Protein AF-A0AA96FMS9-F1 (afdb_monomer)

Solvent-accessible surface area (backbone atoms only — not comparable to full-atom values): 15108 Å² total; per-residue (Å²): 124,56,35,40,30,30,28,42,72,78,39,40,16,49,74,44,74,46,99,86,71,46,53,46,44,44,70,39,87,64,40,66,63,46,53,61,75,42,64,91,50,51,41,29,34,48,33,60,50,65,83,64,92,62,21,56,59,42,44,52,52,20,46,48,71,61,41,68,89,65,67,77,51,68,75,41,55,45,75,42,72,64,88,47,38,68,55,42,44,52,54,38,63,57,67,80,54,62,35,72,44,27,30,42,27,30,56,50,67,68,44,43,47,26,31,41,75,43,41,25,34,54,23,61,39,68,76,37,46,64,38,32,73,68,73,45,70,45,25,32,27,44,33,48,53,48,91,96,50,50,66,71,57,49,50,51,47,32,73,77,34,42,38,45,83,73,44,76,80,47,96,47,34,33,37,27,40,26,26,70,70,12,41,57,45,33,43,76,71,66,37,52,65,52,77,48,67,63,61,88,57,91,81,75,86,76,81,86,75,99,79,60,97,70,56,59,65,56,52,53,48,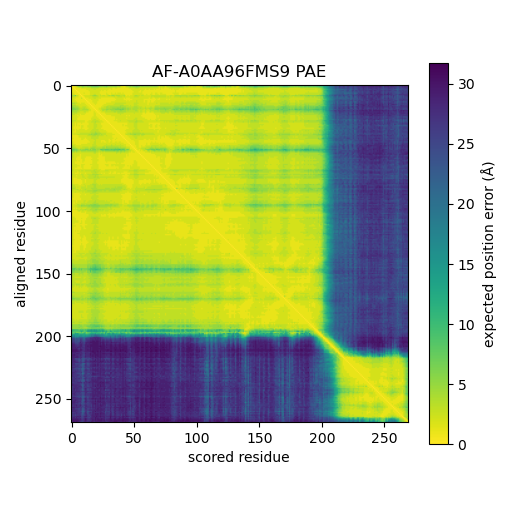52,53,51,52,50,53,52,49,58,30,46,75,69,44,30,32,43,50,72,90,56,85,83,53,99,60,44,43,31,38,35,41,76,47,96,89,68,48,76,47,82,45,74,60,82,76,86,124

Nearest PDB structures (foldseek):
  7qnm-assembly6_K  TM=7.688E-01  e=8.394E-03  Zobellia galactanivorans
  3s6j-assembly1_A  TM=6.210E-01  e=1.566E-03  Pseudomonas syringae pv. tomato
  3s6j-assembly3_C  TM=6.137E-01  e=2.244E-03  Pseudomonas syringae pv. tomato
  3s6j-assembly2_F  TM=6.275E-01  e=3.414E-03  Pseudomonas syringae pv. tomato
  3um9-assembly1_B  TM=7.468E-01  e=7.906E-03  Polaromonas sp. JS666

Foldseek 3Di:
DAEEEEEQDVAQFPWDQDPVRAIATHGDPCSLVLLVVCVVHHYAYDYALDDDPCSVVRVVVNCCVNPPPRHPPVLQYFYDDLQALVSLLSNCVSVPDDLCSYEYEDQDLNSCVSSVVSVHFYHNHSLCRVCSNVVFFKFKWKKFADPPGWPVLVVVLQSVASKAWDDDPDRGITIIIHTPRSQVSCVVSVIHIHTHDTPSPPPPPDDDDDDPPPVVVVVVQVVQVVVVVVCVVVLQEDEPPDDRDPNHQWYWYQDPVRGIDIDGDDDDD

Secondary structure (DSSP, 8-state):
--EEEE--BTTTEEEEE-TTS-EEEEEPTTHHHHHHHTTTSEEEEEE---SSTTHHHHHHHHHHHHSTTT---GGGEEES--SSTHHHHHHHHHHTS-GGGEEEE-S-HHHHHHHHHTT-EEESSGGGHHHHHTT--EEEEEEEPPTT--HHHHHHHHHTTTEEEEEEEETTEEEEEEEHHHHHHHHHTT-EEEEEEETT-TTSSS---TT-TTTHHHHHHHHHHHHHHHHHHTT-EEETTSPPPTT--EEEEE-TTS-EEEEE-----

Sequence (269 aa):
MPVIFFDIGATLADAHVGPDGSLALRPRPRVMAVLDTLREVRKGIVSDPGPGDGAAARAAAALRAAFPGRFTDESLVHWGAKDSRGIFDRAVGSTGAAAGDCVFVGEDARERAFAREAGMRTAADPVFAVAAMEDRPVFRTRIELPDGLGLPELTTAVNESEAVVVETVSERLVLALVTTRGAEALERAGFTADLRGLLDTANSEEGSDNGERGRSDDAERRATEKFVSDLLARGEAVYEGEELTPGTTHVVKREDDGRLTVRRLRFFR

Radius of gyration: 22.74 Å; Cα contacts (8 Å, |Δi|>4): 461; chains: 1; bounding box: 56×57×52 Å

Structure (mmCIF, N/CA/C/O backbone):
data_AF-A0AA96FMS9-F1
#
_entry.id   AF-A0AA96FMS9-F1
#
loop_
_atom_site.group_PDB
_atom_site.id
_atom_site.type_symbol
_atom_site.label_atom_id
_atom_site.label_alt_id
_atom_site.label_comp_id
_atom_site.label_asym_id
_atom_site.label_entity_id
_atom_site.label_seq_id
_atom_site.pdbx_PDB_ins_code
_atom_site.Cartn_x
_atom_site.Cartn_y
_atom_site.Cartn_z
_atom_site.occupancy
_atom_site.B_iso_or_equiv
_atom_site.auth_seq_id
_atom_site.auth_comp_id
_atom_site.auth_asym_id
_atom_site.auth_atom_id
_atom_site.pdbx_PDB_model_num
ATOM 1 N N . MET A 1 1 ? 5.289 -21.281 -6.395 1.00 85.00 1 MET A N 1
ATOM 2 C CA . MET A 1 1 ? 5.621 -20.545 -5.152 1.00 85.00 1 MET A CA 1
ATOM 3 C C . MET A 1 1 ? 5.140 -19.122 -5.342 1.00 85.00 1 MET A C 1
ATOM 5 O O . MET A 1 1 ? 5.394 -18.605 -6.427 1.00 85.00 1 MET A O 1
ATOM 9 N N . PRO A 1 2 ? 4.441 -18.524 -4.367 1.00 94.69 2 PRO A N 1
ATOM 10 C CA . PRO A 1 2 ? 3.880 -17.193 -4.540 1.00 94.69 2 PRO A CA 1
ATOM 11 C C . PRO A 1 2 ? 4.969 -16.134 -4.743 1.00 94.69 2 PRO A C 1
ATOM 13 O O . PRO A 1 2 ? 6.079 -16.260 -4.214 1.00 94.69 2 PRO A O 1
ATOM 16 N N . VAL A 1 3 ? 4.640 -15.102 -5.520 1.00 98.31 3 VAL A N 1
ATOM 17 C CA . VAL A 1 3 ? 5.510 -13.946 -5.778 1.00 98.31 3 VAL A CA 1
ATOM 18 C C . VAL A 1 3 ? 4.754 -12.672 -5.434 1.00 98.31 3 VAL A C 1
ATOM 20 O O . VAL A 1 3 ? 3.619 -12.487 -5.867 1.00 98.31 3 VAL A O 1
ATOM 23 N N . ILE A 1 4 ? 5.383 -11.788 -4.663 1.00 98.69 4 ILE A N 1
ATOM 24 C CA . ILE A 1 4 ? 4.783 -10.515 -4.260 1.00 98.69 4 ILE A CA 1
ATOM 25 C C . ILE A 1 4 ? 5.513 -9.384 -4.975 1.00 98.69 4 ILE A C 1
ATOM 27 O O . ILE A 1 4 ? 6.711 -9.186 -4.777 1.00 98.69 4 ILE A O 1
ATOM 31 N N . PHE A 1 5 ? 4.790 -8.638 -5.797 1.00 98.81 5 PHE A N 1
ATOM 32 C CA . PHE A 1 5 ? 5.261 -7.405 -6.405 1.00 98.81 5 PHE A CA 1
ATOM 33 C C . PHE A 1 5 ? 4.780 -6.219 -5.584 1.00 98.81 5 PHE A C 1
ATOM 35 O O . PHE A 1 5 ? 3.608 -6.148 -5.221 1.00 98.81 5 PHE A O 1
ATOM 42 N N . PHE A 1 6 ? 5.681 -5.283 -5.322 1.00 98.81 6 PHE A N 1
ATOM 43 C CA . PHE A 1 6 ? 5.356 -4.047 -4.630 1.00 98.81 6 PHE A CA 1
ATOM 44 C C . PHE A 1 6 ? 5.489 -2.863 -5.576 1.00 98.81 6 PHE A C 1
ATOM 46 O O . PHE A 1 6 ? 6.455 -2.757 -6.336 1.00 98.81 6 PHE A O 1
ATOM 53 N N . ASP A 1 7 ? 4.542 -1.949 -5.481 1.00 98.62 7 ASP A N 1
ATOM 54 C CA . ASP A 1 7 ? 4.786 -0.567 -5.841 1.00 98.62 7 ASP A CA 1
ATOM 55 C C . ASP A 1 7 ? 5.769 0.096 -4.851 1.00 98.62 7 ASP A C 1
ATOM 57 O O . ASP A 1 7 ? 5.959 -0.374 -3.727 1.00 98.62 7 ASP A O 1
ATOM 61 N N . ILE A 1 8 ? 6.424 1.185 -5.263 1.00 98.31 8 ILE A N 1
ATOM 62 C CA . ILE A 1 8 ? 7.338 1.945 -4.406 1.00 98.31 8 ILE A CA 1
ATOM 63 C C . ILE A 1 8 ? 6.645 3.155 -3.783 1.00 98.31 8 ILE A C 1
ATOM 65 O O . ILE A 1 8 ? 6.625 3.265 -2.555 1.00 98.31 8 ILE A O 1
ATOM 69 N N . GLY A 1 9 ? 6.161 4.082 -4.610 1.00 94.19 9 GLY A N 1
ATOM 70 C CA . GLY A 1 9 ? 5.751 5.419 -4.180 1.00 94.19 9 GLY A CA 1
ATOM 71 C C . GLY A 1 9 ? 4.477 5.378 -3.348 1.00 94.19 9 GLY A C 1
ATOM 72 O O . GLY A 1 9 ? 3.504 4.777 -3.759 1.00 94.19 9 GLY A O 1
ATOM 73 N N . ALA A 1 10 ? 4.487 5.967 -2.150 1.00 93.75 10 ALA A N 1
ATOM 74 C CA . ALA A 1 10 ? 3.367 5.900 -1.199 1.00 93.75 10 ALA A CA 1
ATOM 75 C C . ALA A 1 10 ? 2.962 4.469 -0.761 1.00 93.75 10 ALA A C 1
ATOM 77 O O . ALA A 1 10 ? 2.128 4.320 0.128 1.00 93.75 10 ALA A O 1
ATOM 78 N N . THR A 1 11 ? 3.633 3.426 -1.255 1.00 97.81 11 THR A N 1
ATOM 79 C CA . THR A 1 11 ? 3.452 2.031 -0.838 1.00 97.81 11 THR A CA 1
ATOM 80 C C . THR A 1 11 ? 4.595 1.585 0.076 1.00 97.81 11 THR A C 1
ATOM 82 O O . THR A 1 11 ? 4.415 1.444 1.285 1.00 97.81 11 THR A O 1
ATOM 85 N N . LEU A 1 12 ? 5.803 1.401 -0.468 1.00 98.44 12 LEU A N 1
ATOM 86 C CA . LEU A 1 12 ? 6.986 1.018 0.311 1.00 98.44 12 LEU A CA 1
ATOM 87 C C . LEU A 1 12 ? 7.714 2.225 0.904 1.00 98.44 12 LEU A C 1
ATOM 89 O O . LEU A 1 12 ? 8.283 2.135 1.995 1.00 98.44 12 LEU A O 1
ATOM 93 N N . ALA A 1 13 ? 7.760 3.337 0.173 1.00 98.31 13 ALA A N 1
ATOM 94 C CA . ALA A 1 13 ? 8.563 4.494 0.532 1.00 98.31 13 ALA A CA 1
ATOM 95 C C . ALA A 1 13 ? 7.963 5.811 0.039 1.00 98.31 13 ALA A C 1
ATOM 97 O O . ALA A 1 13 ? 7.305 5.879 -0.998 1.00 98.31 13 ALA A O 1
ATOM 98 N N . ASP A 1 14 ? 8.295 6.879 0.756 1.00 97.62 14 ASP A N 1
ATOM 99 C CA . ASP A 1 14 ? 8.103 8.243 0.284 1.00 97.62 14 ASP A CA 1
ATOM 100 C C . ASP A 1 14 ? 9.309 8.644 -0.579 1.00 97.62 14 ASP A C 1
ATOM 102 O O . ASP A 1 14 ? 10.465 8.636 -0.126 1.00 97.62 14 ASP A O 1
ATOM 106 N N . ALA A 1 15 ? 9.045 8.977 -1.842 1.00 96.00 15 ALA A N 1
ATOM 107 C CA . ALA A 1 15 ? 10.056 9.390 -2.807 1.00 96.00 15 ALA A CA 1
ATOM 108 C C . ALA A 1 15 ? 10.417 10.871 -2.633 1.00 96.00 15 ALA A C 1
ATOM 110 O O . ALA A 1 15 ? 9.546 11.734 -2.585 1.00 96.00 15 ALA A O 1
ATOM 111 N N . HIS A 1 16 ? 11.714 11.166 -2.569 1.00 96.06 16 HIS A N 1
ATOM 112 C CA . HIS A 1 16 ? 12.247 12.517 -2.432 1.00 96.06 16 HIS A CA 1
ATOM 113 C C . HIS A 1 16 ? 13.233 12.786 -3.567 1.00 96.06 16 HIS A C 1
ATOM 115 O O . HIS A 1 16 ? 14.257 12.108 -3.674 1.00 96.06 16 HIS A O 1
ATOM 121 N N . VAL A 1 17 ? 12.925 13.774 -4.408 1.00 94.06 17 VAL A N 1
ATOM 122 C CA . VAL A 1 17 ? 13.796 14.193 -5.512 1.00 94.06 17 VAL A CA 1
ATOM 123 C C . VAL A 1 17 ? 14.633 15.387 -5.061 1.00 94.06 17 VAL A C 1
ATOM 125 O O . VAL A 1 17 ? 14.091 16.417 -4.659 1.00 94.06 17 VAL A O 1
ATOM 128 N N . GLY A 1 18 ? 15.954 15.230 -5.092 1.00 92.69 18 GLY A N 1
ATOM 129 C CA . GLY A 1 18 ? 16.908 16.277 -4.749 1.00 92.69 18 GLY A CA 1
ATOM 130 C C . GLY A 1 18 ? 17.034 17.349 -5.843 1.00 92.69 18 GLY A C 1
ATOM 131 O O . GLY A 1 18 ? 16.643 17.118 -6.989 1.00 92.69 18 GLY A O 1
ATOM 132 N N . PRO A 1 19 ? 17.624 18.519 -5.529 1.00 92.06 19 PRO A N 1
ATOM 133 C CA . PRO A 1 19 ? 17.836 19.598 -6.503 1.00 92.06 19 PRO A CA 1
ATOM 134 C C . PRO A 1 19 ? 18.716 19.206 -7.701 1.00 92.06 19 PRO A C 1
ATOM 136 O O . PRO A 1 19 ? 18.623 19.808 -8.764 1.00 92.06 19 PRO A O 1
ATOM 139 N N . ASP A 1 20 ? 19.573 18.202 -7.526 1.00 90.31 20 ASP A N 1
ATOM 140 C CA . ASP A 1 20 ? 20.454 17.622 -8.543 1.00 90.31 20 ASP A CA 1
ATOM 141 C C . ASP A 1 20 ? 19.780 16.502 -9.362 1.00 90.31 20 ASP A C 1
ATOM 143 O O . ASP A 1 20 ? 20.425 15.851 -10.184 1.00 90.31 20 AS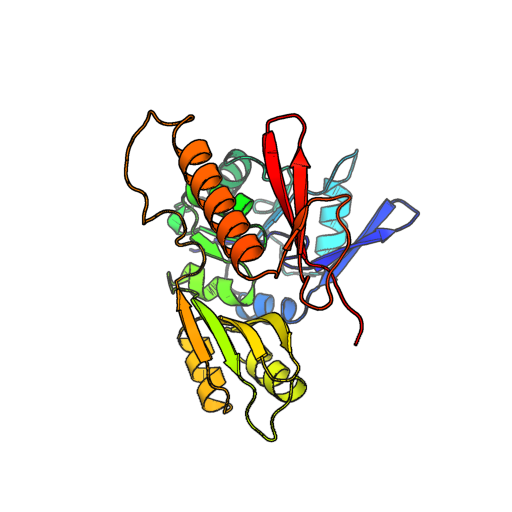P A O 1
ATOM 147 N N . GLY A 1 21 ? 18.488 16.249 -9.129 1.00 88.62 21 GLY A N 1
ATOM 148 C CA . GLY A 1 21 ? 17.744 15.152 -9.742 1.00 88.62 21 GLY A CA 1
ATOM 149 C C . GLY A 1 21 ? 18.028 13.781 -9.122 1.00 88.62 21 GLY A C 1
ATOM 150 O O . GLY A 1 21 ? 17.553 12.772 -9.653 1.00 88.62 21 GLY A O 1
ATOM 151 N N . SER A 1 22 ? 18.781 13.713 -8.015 1.00 92.50 22 SER A N 1
ATOM 152 C CA . SER A 1 22 ? 18.931 12.481 -7.237 1.00 92.50 22 SER A CA 1
ATOM 153 C C . SER A 1 22 ? 17.586 12.036 -6.659 1.00 92.50 22 SER A C 1
ATOM 155 O O . SER A 1 22 ? 16.705 12.849 -6.390 1.00 92.50 22 SER A O 1
ATOM 157 N N . LEU A 1 23 ? 17.414 10.727 -6.482 1.00 96.62 23 LEU A N 1
ATOM 158 C CA . LEU A 1 23 ? 16.213 10.146 -5.890 1.00 96.62 23 LEU A CA 1
ATOM 159 C C . LEU A 1 23 ? 16.598 9.421 -4.603 1.00 96.62 23 LEU A C 1
ATOM 161 O O . LEU A 1 23 ? 17.435 8.519 -4.620 1.00 96.62 23 LEU A O 1
ATOM 165 N N . ALA A 1 24 ? 15.960 9.800 -3.502 1.00 97.69 24 ALA A N 1
ATOM 166 C CA . ALA A 1 24 ? 16.030 9.098 -2.232 1.00 97.69 24 ALA A CA 1
ATOM 167 C C . ALA A 1 24 ? 14.660 8.499 -1.903 1.00 97.69 24 ALA A C 1
ATOM 169 O O . ALA A 1 24 ? 13.624 9.136 -2.089 1.00 97.69 24 ALA A O 1
ATOM 170 N N . LEU A 1 25 ? 14.659 7.271 -1.393 1.00 98.44 25 LEU A N 1
ATOM 171 C CA . LEU A 1 25 ? 13.458 6.605 -0.905 1.00 98.44 25 LEU A CA 1
ATOM 172 C C . LEU A 1 25 ? 13.543 6.518 0.614 1.00 98.44 25 LEU A C 1
ATOM 174 O O . LEU A 1 25 ? 14.506 5.972 1.152 1.00 98.44 25 LEU A O 1
ATOM 178 N N . ARG A 1 26 ? 12.534 7.046 1.306 1.00 98.31 26 ARG A N 1
ATOM 179 C CA . ARG A 1 26 ? 12.391 6.891 2.753 1.00 98.31 26 ARG A CA 1
ATOM 180 C C . ARG A 1 26 ? 11.359 5.797 3.021 1.00 98.31 26 ARG A C 1
ATOM 182 O O . ARG A 1 26 ? 10.185 6.048 2.760 1.00 98.31 26 ARG A O 1
ATOM 189 N N . PRO A 1 27 ? 11.751 4.612 3.525 1.00 98.38 27 PRO A N 1
ATOM 190 C CA . PRO A 1 27 ? 10.792 3.560 3.837 1.00 98.38 27 PRO A CA 1
ATOM 191 C C . PRO A 1 27 ? 9.680 4.071 4.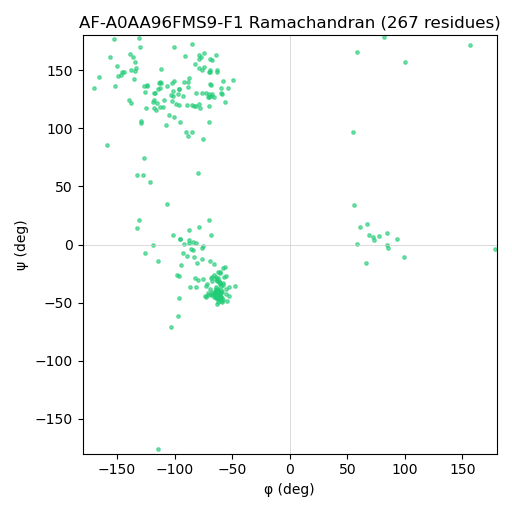757 1.00 98.38 27 PRO A C 1
ATOM 193 O O . PRO A 1 27 ? 9.956 4.762 5.745 1.00 98.38 27 PRO A O 1
ATOM 196 N N . ARG A 1 28 ? 8.431 3.728 4.430 1.00 96.56 28 ARG A N 1
ATOM 197 C CA . ARG A 1 28 ? 7.272 4.061 5.265 1.00 96.56 28 ARG A CA 1
ATOM 198 C C . ARG A 1 28 ? 7.313 3.246 6.568 1.00 96.56 28 ARG A C 1
ATOM 200 O O . ARG A 1 28 ? 8.009 2.223 6.638 1.00 96.56 28 ARG A O 1
ATOM 207 N N . PRO A 1 29 ? 6.599 3.675 7.627 1.00 94.38 29 PRO A N 1
ATOM 208 C CA . PRO A 1 29 ? 6.534 2.926 8.876 1.00 94.38 29 PRO A CA 1
ATOM 209 C C . PRO A 1 29 ? 6.197 1.449 8.646 1.00 94.38 29 PRO A C 1
ATOM 211 O O . PRO A 1 29 ? 5.382 1.117 7.792 1.00 94.38 29 PRO A O 1
ATOM 214 N N . ARG A 1 30 ? 6.828 0.561 9.425 1.00 95.88 30 ARG A N 1
ATOM 215 C CA . ARG A 1 30 ? 6.623 -0.905 9.428 1.00 95.88 30 ARG A CA 1
ATOM 216 C C . ARG A 1 30 ? 7.040 -1.665 8.167 1.00 95.88 30 ARG A C 1
ATOM 218 O O . ARG A 1 30 ? 7.228 -2.874 8.266 1.00 95.88 30 ARG A O 1
ATOM 225 N N . VAL A 1 31 ? 7.262 -1.004 7.030 1.00 97.38 31 VAL A N 1
ATOM 226 C CA . VAL A 1 31 ? 7.620 -1.670 5.763 1.00 97.38 31 VAL A CA 1
ATOM 227 C C . VAL A 1 31 ? 8.819 -2.600 5.926 1.00 97.38 31 VAL A C 1
ATOM 229 O O . VAL A 1 31 ? 8.775 -3.739 5.478 1.00 97.38 31 VAL A O 1
ATOM 232 N N . MET A 1 32 ? 9.870 -2.165 6.624 1.00 98.00 32 MET A N 1
ATOM 233 C CA . MET A 1 32 ? 11.056 -3.004 6.834 1.00 98.00 32 MET A CA 1
ATOM 234 C C . MET A 1 32 ? 10.736 -4.272 7.631 1.00 98.00 32 MET A C 1
ATOM 236 O O . MET A 1 32 ? 11.129 -5.357 7.215 1.00 98.00 32 MET A O 1
ATOM 240 N N . ALA A 1 33 ? 9.958 -4.149 8.711 1.00 96.62 33 ALA A N 1
ATOM 241 C CA . ALA A 1 33 ? 9.533 -5.294 9.511 1.00 96.62 33 ALA A CA 1
ATOM 242 C C . ALA A 1 33 ? 8.675 -6.266 8.686 1.00 96.62 33 ALA A C 1
ATOM 244 O O . ALA A 1 33 ? 8.892 -7.472 8.745 1.00 96.62 33 ALA A O 1
ATOM 245 N N . VAL A 1 34 ? 7.756 -5.750 7.861 1.00 97.44 34 VAL A N 1
ATOM 246 C CA . VAL A 1 34 ? 6.952 -6.561 6.932 1.00 97.44 34 VAL A CA 1
ATOM 247 C C . VAL A 1 34 ? 7.837 -7.284 5.913 1.00 97.44 34 VAL A C 1
ATOM 249 O O . VAL A 1 34 ? 7.681 -8.480 5.689 1.00 97.44 34 VAL A O 1
ATOM 252 N N . LEU A 1 35 ? 8.803 -6.601 5.298 1.00 98.12 35 LEU A N 1
ATOM 253 C CA . LEU A 1 35 ? 9.706 -7.243 4.339 1.00 98.12 35 LEU A CA 1
ATOM 254 C C . LEU A 1 35 ? 10.568 -8.334 5.001 1.00 98.12 35 LEU A C 1
ATOM 256 O O . LEU A 1 35 ? 10.874 -9.338 4.354 1.00 98.12 35 LEU A O 1
ATOM 260 N N . ASP A 1 36 ? 10.908 -8.170 6.282 1.00 96.81 36 ASP A N 1
ATOM 261 C CA . ASP A 1 36 ? 11.662 -9.154 7.063 1.00 96.81 36 ASP A CA 1
ATOM 262 C C . ASP A 1 36 ? 10.823 -10.399 7.410 1.00 96.81 36 ASP A C 1
ATOM 264 O O . ASP A 1 36 ? 11.353 -11.517 7.406 1.00 96.81 36 ASP A O 1
ATOM 268 N N . THR A 1 37 ? 9.510 -10.253 7.647 1.00 96.25 37 THR A N 1
ATOM 269 C CA . THR A 1 37 ? 8.609 -11.416 7.798 1.00 96.25 37 THR A CA 1
ATOM 270 C C . THR A 1 37 ? 8.426 -12.166 6.479 1.00 96.25 37 THR A C 1
ATOM 272 O O . THR A 1 37 ? 8.278 -13.386 6.475 1.00 96.25 37 THR A O 1
ATOM 275 N N . LEU A 1 38 ? 8.531 -11.460 5.351 1.00 96.69 38 LEU A N 1
ATOM 276 C CA . LEU A 1 38 ? 8.430 -12.011 4.002 1.00 96.69 38 LEU A CA 1
ATOM 277 C C . LEU A 1 38 ? 9.761 -12.532 3.443 1.00 96.69 38 LEU A C 1
ATOM 279 O O . LEU A 1 38 ? 9.850 -12.767 2.237 1.00 96.69 38 LEU A O 1
ATOM 283 N N . ARG A 1 39 ? 10.820 -12.692 4.248 1.00 95.75 39 ARG A N 1
ATOM 284 C CA . ARG A 1 39 ? 12.177 -13.008 3.751 1.00 95.75 39 ARG A CA 1
ATOM 285 C C . ARG A 1 39 ? 12.254 -14.236 2.828 1.00 95.75 39 ARG A C 1
ATOM 287 O O . ARG A 1 39 ? 12.970 -14.165 1.836 1.00 95.75 39 ARG A O 1
ATOM 294 N N . GLU A 1 40 ? 11.458 -15.275 3.086 1.00 95.44 40 GLU A N 1
ATOM 295 C CA . GLU A 1 40 ? 11.437 -16.527 2.304 1.00 95.44 40 GLU A CA 1
ATOM 296 C C . GLU A 1 40 ? 10.559 -16.448 1.038 1.00 95.44 40 GLU A C 1
ATOM 298 O O . GLU A 1 40 ? 10.586 -17.341 0.194 1.00 95.44 40 GLU A O 1
ATOM 303 N N . VAL A 1 41 ? 9.760 -15.387 0.886 1.00 96.81 41 VAL A N 1
ATOM 304 C CA . VAL A 1 41 ? 8.890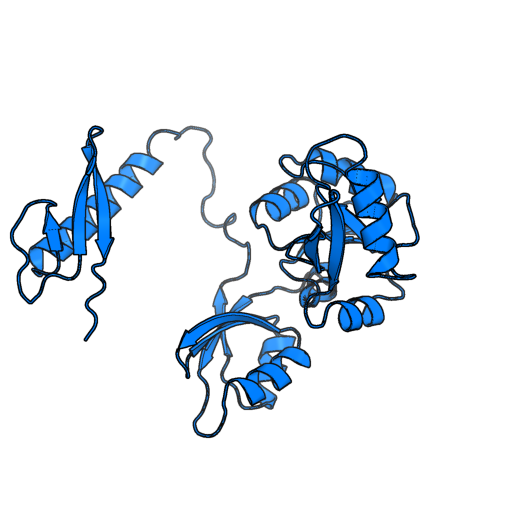 -15.184 -0.280 1.00 96.81 41 VAL A CA 1
ATOM 305 C C . VAL A 1 41 ? 9.666 -14.451 -1.375 1.00 96.81 41 VAL A C 1
ATOM 307 O O . VAL A 1 41 ? 10.419 -13.513 -1.092 1.00 96.81 41 VAL A O 1
ATOM 310 N N . ARG A 1 42 ? 9.478 -14.837 -2.643 1.00 97.81 42 ARG A N 1
ATOM 311 C CA . ARG A 1 42 ? 10.042 -14.091 -3.781 1.00 97.81 42 ARG A CA 1
ATOM 312 C C . ARG A 1 42 ? 9.353 -12.734 -3.898 1.00 97.81 42 ARG A C 1
ATOM 314 O O . ARG A 1 42 ? 8.126 -12.656 -3.907 1.00 97.81 42 ARG A O 1
ATOM 321 N N . LYS A 1 43 ? 10.156 -11.676 -3.985 1.00 98.19 43 LYS A N 1
ATOM 322 C CA . LYS A 1 43 ? 9.697 -10.286 -3.980 1.00 98.19 43 LYS A CA 1
ATOM 323 C C . LYS A 1 43 ? 10.191 -9.573 -5.232 1.00 98.19 43 LYS A C 1
ATOM 325 O O . LYS A 1 43 ? 11.354 -9.722 -5.600 1.00 98.19 43 LYS A O 1
ATOM 330 N N . GLY A 1 44 ? 9.309 -8.802 -5.849 1.00 98.50 44 GLY A N 1
ATOM 331 C CA . GLY A 1 44 ? 9.574 -7.984 -7.024 1.00 98.50 44 GLY A CA 1
ATOM 332 C C . GLY A 1 44 ? 9.072 -6.558 -6.852 1.00 98.50 44 GLY A C 1
ATOM 333 O O . GLY A 1 44 ? 8.454 -6.221 -5.841 1.00 98.50 44 GLY A O 1
ATOM 334 N N . ILE A 1 45 ? 9.315 -5.738 -7.867 1.00 98.81 45 ILE A N 1
ATOM 335 C CA . ILE A 1 45 ? 8.830 -4.362 -7.960 1.00 98.81 45 ILE A CA 1
ATOM 336 C C . ILE A 1 45 ? 8.046 -4.199 -9.257 1.00 98.81 45 ILE A C 1
ATOM 338 O O . ILE A 1 45 ? 8.491 -4.654 -10.308 1.00 98.81 45 ILE A O 1
ATOM 342 N N . VAL A 1 46 ? 6.911 -3.512 -9.185 1.00 98.75 46 VAL A N 1
ATOM 343 C CA . VAL A 1 46 ? 6.212 -2.951 -10.346 1.00 98.75 46 VAL A CA 1
ATOM 344 C C . VAL A 1 46 ? 5.948 -1.491 -10.015 1.00 98.75 46 VAL A C 1
ATOM 346 O O . VAL A 1 46 ? 5.105 -1.196 -9.176 1.00 98.75 46 VAL A O 1
ATOM 349 N N . SER A 1 47 ? 6.706 -0.578 -10.616 1.00 98.50 47 SER A N 1
ATOM 350 C CA . SER A 1 47 ? 6.656 0.844 -10.260 1.00 98.50 47 SER A CA 1
ATOM 351 C C . SER A 1 47 ? 6.907 1.719 -11.478 1.00 98.50 47 SER A C 1
ATOM 353 O O . SER A 1 47 ? 7.729 1.396 -12.338 1.00 98.50 47 SER A O 1
ATOM 355 N N . ASP A 1 48 ? 6.253 2.875 -11.508 1.00 97.50 48 ASP A N 1
ATOM 356 C CA . ASP A 1 48 ? 6.585 3.929 -12.458 1.00 97.50 48 ASP A CA 1
ATOM 357 C C . ASP A 1 48 ? 7.786 4.714 -11.902 1.00 97.50 48 ASP A C 1
ATOM 359 O O . ASP A 1 48 ? 7.698 5.241 -10.790 1.00 97.50 48 ASP A O 1
ATOM 363 N N . PRO A 1 49 ? 8.941 4.757 -12.592 1.00 96.06 49 PRO A N 1
ATOM 364 C CA . PRO A 1 49 ? 10.093 5.532 -12.135 1.00 96.06 49 PRO A CA 1
ATOM 365 C C . PRO A 1 49 ? 9.940 7.044 -12.379 1.00 96.06 49 PRO A C 1
ATOM 367 O O . PRO A 1 49 ? 10.832 7.812 -12.011 1.00 96.06 49 PRO A O 1
ATOM 370 N N . GLY A 1 50 ? 8.850 7.470 -13.020 1.00 92.75 50 GLY A N 1
ATOM 371 C CA . GLY A 1 50 ? 8.647 8.826 -13.498 1.00 92.75 50 GLY A CA 1
ATOM 372 C C . GLY A 1 50 ? 9.325 9.088 -14.850 1.00 92.75 50 GLY A C 1
ATOM 373 O O . GLY A 1 50 ? 9.989 8.218 -15.424 1.00 92.75 50 GLY A O 1
ATOM 374 N N . PRO A 1 51 ? 9.158 10.306 -15.388 1.00 91.44 51 PRO A N 1
ATOM 375 C CA . PRO A 1 51 ? 9.647 10.656 -16.714 1.00 91.44 51 PRO A CA 1
ATOM 376 C C . PRO A 1 51 ? 11.161 10.919 -16.751 1.00 91.44 51 PRO A C 1
ATOM 378 O O . PRO A 1 51 ? 11.798 11.261 -15.752 1.00 91.44 51 PRO A O 1
ATOM 381 N N . GLY A 1 52 ? 11.715 10.860 -17.964 1.00 89.25 52 GLY A N 1
ATOM 382 C CA . GLY A 1 52 ? 13.057 11.342 -18.289 1.00 89.25 52 GLY A CA 1
ATOM 383 C C . GLY A 1 52 ? 14.133 10.261 -18.360 1.00 89.25 52 GLY A C 1
ATOM 384 O O . GLY A 1 52 ? 14.040 9.184 -17.765 1.00 89.25 52 GLY A O 1
ATOM 385 N N . ASP A 1 53 ? 15.200 10.582 -19.087 1.00 90.75 53 ASP A N 1
ATOM 386 C CA . ASP A 1 53 ? 16.310 9.663 -19.304 1.00 90.75 53 ASP A CA 1
ATOM 387 C C . ASP A 1 53 ? 16.958 9.259 -17.974 1.00 90.75 53 ASP A C 1
ATOM 389 O O . ASP A 1 53 ? 17.193 10.067 -17.066 1.00 90.75 53 ASP A O 1
ATOM 393 N N . GLY A 1 54 ? 17.210 7.958 -17.830 1.00 94.31 54 GLY A N 1
ATOM 394 C CA . GLY A 1 54 ? 17.809 7.383 -16.629 1.00 94.31 54 GLY A CA 1
ATOM 395 C C . GLY A 1 54 ? 16.898 7.325 -15.396 1.00 94.31 54 GLY A C 1
ATOM 396 O O . GLY A 1 54 ? 17.390 6.929 -14.340 1.00 94.31 54 GLY A O 1
AT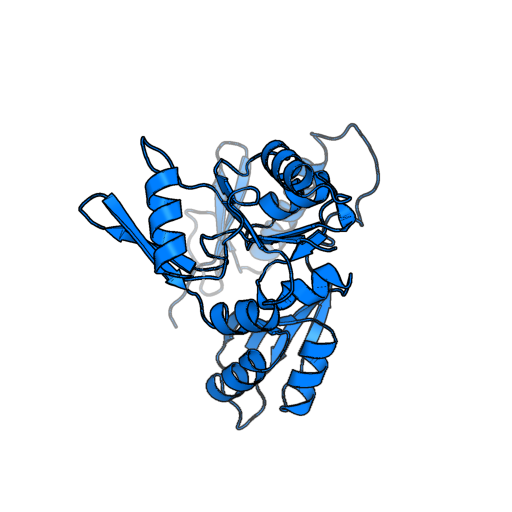OM 397 N N . ALA A 1 55 ? 15.602 7.662 -15.490 1.00 95.50 55 ALA A N 1
ATOM 398 C CA . ALA A 1 55 ? 14.672 7.581 -14.355 1.00 95.50 55 ALA A CA 1
ATOM 399 C C . ALA A 1 55 ? 14.652 6.184 -13.715 1.00 95.50 55 ALA A C 1
ATOM 401 O O . ALA A 1 55 ? 14.866 6.054 -12.511 1.00 95.50 55 ALA A O 1
ATOM 402 N N . ALA A 1 56 ? 14.528 5.128 -14.525 1.00 96.69 56 ALA A N 1
ATOM 403 C CA . ALA A 1 56 ? 14.576 3.744 -14.050 1.00 96.69 56 ALA A CA 1
ATOM 404 C C . ALA A 1 56 ? 15.904 3.394 -13.351 1.00 96.69 56 ALA A C 1
ATOM 406 O O . ALA A 1 56 ? 15.911 2.721 -12.323 1.00 96.69 56 ALA A O 1
ATOM 407 N N . ALA A 1 57 ? 17.037 3.886 -13.863 1.00 97.00 57 ALA A N 1
ATOM 408 C CA . ALA A 1 57 ? 18.345 3.648 -13.252 1.00 97.00 57 ALA A CA 1
ATOM 409 C C . ALA A 1 57 ? 18.475 4.351 -11.890 1.00 97.00 57 ALA A C 1
ATOM 411 O O . ALA A 1 57 ? 18.983 3.754 -10.937 1.00 97.00 57 ALA A O 1
ATOM 412 N N . ARG A 1 58 ? 17.972 5.591 -11.775 1.00 97.25 58 ARG A N 1
ATOM 413 C CA . ARG A 1 58 ? 17.904 6.328 -10.502 1.00 97.25 58 ARG A CA 1
ATOM 414 C C . ARG A 1 58 ? 16.981 5.629 -9.504 1.00 97.25 58 ARG A C 1
ATOM 416 O O . ARG A 1 58 ? 17.386 5.429 -8.362 1.00 97.25 58 ARG A O 1
ATOM 423 N N . ALA A 1 59 ? 15.799 5.192 -9.939 1.00 97.69 59 ALA A N 1
ATOM 424 C CA . ALA A 1 59 ? 14.860 4.425 -9.119 1.00 97.69 59 ALA A CA 1
ATOM 425 C C . ALA A 1 59 ? 15.472 3.111 -8.618 1.00 97.69 59 ALA A C 1
ATOM 427 O O . ALA A 1 59 ? 15.414 2.824 -7.425 1.00 97.69 59 ALA A O 1
ATOM 428 N N . ALA A 1 60 ? 16.154 2.360 -9.485 1.00 97.81 60 ALA A N 1
ATOM 429 C CA . ALA A 1 60 ? 16.847 1.136 -9.098 1.00 97.81 60 ALA A CA 1
ATOM 430 C C . ALA A 1 60 ? 17.988 1.390 -8.095 1.00 97.81 60 ALA A C 1
ATOM 432 O O . ALA A 1 60 ? 18.159 0.626 -7.144 1.00 97.81 60 ALA A O 1
ATOM 433 N N . ALA A 1 61 ? 18.768 2.463 -8.274 1.00 97.56 61 ALA A N 1
ATOM 434 C CA . ALA A 1 61 ? 19.810 2.843 -7.321 1.00 97.56 61 ALA A CA 1
ATOM 435 C C . ALA A 1 61 ? 19.220 3.224 -5.952 1.00 97.56 61 ALA A C 1
ATOM 437 O O . ALA A 1 61 ? 19.697 2.736 -4.926 1.00 97.56 61 ALA A O 1
ATOM 438 N N . ALA A 1 62 ? 18.152 4.025 -5.943 1.00 98.25 62 ALA A N 1
ATOM 439 C CA . ALA A 1 62 ? 17.458 4.438 -4.728 1.00 98.25 62 ALA A CA 1
ATOM 440 C C . ALA A 1 62 ? 16.808 3.248 -3.999 1.00 98.25 62 ALA A C 1
ATOM 442 O O . ALA A 1 62 ? 16.918 3.139 -2.778 1.00 98.25 62 ALA A O 1
ATOM 443 N N . LEU A 1 63 ? 16.202 2.314 -4.743 1.00 98.50 63 LEU A N 1
ATOM 444 C CA . LEU A 1 63 ? 15.637 1.071 -4.212 1.00 98.50 63 LEU A CA 1
ATOM 445 C C . LEU A 1 63 ? 16.704 0.237 -3.497 1.00 98.50 63 LEU A C 1
ATOM 447 O O . LEU A 1 63 ? 16.499 -0.170 -2.355 1.00 98.50 63 LEU A O 1
ATOM 451 N N . ARG A 1 64 ? 17.861 0.015 -4.135 1.00 98.12 64 ARG A N 1
ATOM 452 C CA . ARG A 1 64 ? 18.966 -0.743 -3.525 1.00 98.12 64 ARG A CA 1
ATOM 453 C C . ARG A 1 64 ? 19.506 -0.073 -2.264 1.00 98.12 64 ARG A C 1
ATOM 455 O O . ARG A 1 64 ? 19.838 -0.774 -1.312 1.00 98.12 64 ARG A O 1
ATOM 462 N N . ALA A 1 65 ? 19.590 1.258 -2.259 1.00 98.19 65 ALA A N 1
ATOM 463 C CA . ALA A 1 65 ? 20.057 2.018 -1.105 1.00 98.19 65 ALA A CA 1
ATOM 464 C C . ALA A 1 65 ? 19.074 1.947 0.077 1.00 98.19 65 ALA A C 1
ATOM 466 O O . ALA A 1 65 ? 19.499 1.749 1.213 1.00 98.19 65 ALA A O 1
ATOM 467 N N . ALA A 1 66 ? 17.770 2.077 -0.181 1.00 98.25 66 ALA A N 1
ATOM 468 C CA . ALA A 1 66 ? 16.743 2.084 0.862 1.00 98.25 66 ALA A CA 1
ATOM 469 C C . ALA A 1 66 ? 16.372 0.681 1.373 1.00 98.25 66 ALA A C 1
ATOM 471 O O . ALA A 1 66 ? 16.024 0.523 2.543 1.00 98.25 66 ALA A O 1
ATOM 472 N N . PHE A 1 67 ? 16.469 -0.343 0.519 1.00 98.31 67 PHE A N 1
ATOM 473 C CA . PHE A 1 67 ? 16.046 -1.715 0.817 1.00 98.31 67 PHE A CA 1
ATOM 474 C C . PHE A 1 67 ? 17.163 -2.735 0.542 1.00 98.31 67 PHE A C 1
ATOM 476 O O . PHE A 1 67 ? 16.989 -3.654 -0.270 1.00 98.31 67 PHE A O 1
ATOM 483 N N . PRO A 1 68 ? 18.322 -2.621 1.219 1.00 97.25 68 PRO A N 1
ATOM 484 C CA . PRO A 1 68 ? 19.467 -3.481 0.953 1.00 97.25 68 PRO A CA 1
ATOM 485 C C . PRO A 1 68 ? 19.100 -4.955 1.159 1.00 97.25 68 PRO A C 1
ATOM 487 O O . PRO A 1 68 ? 18.520 -5.329 2.183 1.00 97.25 68 PRO A O 1
ATOM 490 N N . GLY A 1 69 ? 19.413 -5.781 0.156 1.00 95.88 69 GLY A N 1
ATOM 491 C CA . GLY A 1 69 ? 19.220 -7.235 0.177 1.00 95.88 69 GLY A CA 1
ATOM 492 C C . GLY A 1 69 ? 17.775 -7.735 0.047 1.00 95.88 69 GLY A C 1
ATOM 493 O O . GLY A 1 69 ? 17.564 -8.940 0.137 1.00 95.88 69 GLY A O 1
ATOM 494 N N . ARG A 1 70 ? 16.777 -6.861 -0.158 1.00 97.00 70 ARG A N 1
ATOM 495 C CA . ARG A 1 70 ? 15.349 -7.257 -0.146 1.00 97.00 70 ARG A CA 1
ATOM 496 C C . ARG A 1 70 ? 14.753 -7.543 -1.527 1.00 97.00 70 ARG A C 1
ATOM 498 O O . ARG A 1 70 ? 13.840 -8.360 -1.624 1.00 97.00 70 ARG A O 1
ATOM 505 N N . PHE A 1 71 ? 15.295 -6.921 -2.573 1.00 97.50 71 PHE A N 1
ATOM 506 C CA . PHE A 1 71 ? 14.864 -7.071 -3.969 1.00 97.50 71 PHE A CA 1
ATOM 507 C C . PHE A 1 71 ? 16.067 -7.451 -4.840 1.00 97.50 71 PHE A C 1
ATOM 509 O O . PHE A 1 71 ? 16.649 -6.610 -5.518 1.00 97.50 71 PHE A O 1
ATOM 516 N N . THR A 1 72 ? 16.510 -8.704 -4.731 1.00 95.44 72 THR A N 1
ATOM 517 C CA . THR A 1 72 ? 17.745 -9.197 -5.369 1.00 95.44 72 THR A CA 1
ATOM 518 C C . THR A 1 72 ? 17.522 -9.859 -6.727 1.00 95.44 72 THR A C 1
ATOM 520 O O . THR A 1 72 ? 18.473 -10.010 -7.488 1.00 95.44 72 THR A O 1
ATOM 523 N N . ASP A 1 73 ? 16.287 -10.251 -7.042 1.00 96.88 73 ASP A N 1
ATOM 524 C CA . ASP A 1 73 ? 15.923 -10.858 -8.322 1.00 96.88 73 ASP A CA 1
ATOM 525 C C . ASP A 1 73 ? 15.548 -9.758 -9.327 1.00 96.88 73 ASP A C 1
ATOM 527 O O . ASP A 1 73 ? 14.408 -9.295 -9.370 1.00 96.88 73 ASP A O 1
ATOM 531 N N . GLU A 1 74 ? 16.522 -9.315 -10.128 1.00 96.31 74 GLU A N 1
ATOM 532 C CA . GLU A 1 74 ? 16.319 -8.249 -11.122 1.00 96.31 74 GLU A CA 1
ATOM 533 C C . GLU A 1 74 ? 15.266 -8.616 -12.180 1.00 96.31 74 GLU A C 1
ATOM 535 O O . GLU A 1 74 ? 14.630 -7.724 -12.738 1.00 96.31 74 GLU A O 1
ATOM 540 N N . SER A 1 75 ? 15.007 -9.912 -12.411 1.00 97.38 75 SER A N 1
ATOM 541 C CA . SER A 1 75 ? 13.955 -10.363 -13.335 1.00 97.38 75 SER A CA 1
ATOM 542 C C . SER A 1 75 ? 12.535 -10.081 -12.825 1.00 97.38 75 SER A C 1
ATOM 544 O O . SER A 1 75 ? 11.566 -10.148 -13.586 1.00 97.38 75 SER A O 1
ATOM 546 N N . LEU A 1 76 ? 12.397 -9.746 -11.539 1.00 98.50 76 LEU A N 1
ATOM 547 C CA . LEU A 1 76 ? 11.138 -9.372 -10.901 1.00 98.50 76 LEU A CA 1
ATOM 548 C C . LEU A 1 76 ? 10.994 -7.855 -10.716 1.00 98.50 76 LEU A C 1
ATOM 550 O O . LEU A 1 76 ? 10.063 -7.416 -10.043 1.00 98.50 76 LEU A O 1
ATOM 554 N N . VAL A 1 77 ? 11.892 -7.046 -11.281 1.00 98.56 77 VAL A N 1
ATOM 555 C CA . VAL A 1 77 ? 11.831 -5.581 -11.203 1.00 98.56 77 VAL A CA 1
ATOM 556 C C . VAL A 1 77 ? 11.366 -5.020 -12.544 1.00 98.56 77 VAL A C 1
ATOM 558 O O . VAL A 1 77 ? 12.085 -5.061 -13.539 1.00 98.56 77 VAL A O 1
ATOM 561 N N . HIS A 1 78 ? 10.161 -4.458 -12.557 1.00 98.56 78 HIS A N 1
ATOM 562 C CA . HIS A 1 78 ? 9.504 -3.925 -13.746 1.00 98.56 78 HIS A CA 1
ATOM 563 C C . HIS A 1 78 ? 9.266 -2.426 -13.589 1.00 98.56 78 HIS A C 1
ATOM 565 O O . HIS A 1 78 ? 8.520 -1.988 -12.712 1.00 98.56 78 HIS A O 1
ATOM 571 N N . TRP A 1 79 ? 9.893 -1.645 -14.468 1.00 98.19 79 TRP A N 1
ATOM 572 C CA . TRP A 1 79 ? 9.740 -0.194 -14.522 1.00 98.19 79 TRP A CA 1
ATOM 573 C C . TRP A 1 79 ? 8.802 0.210 -15.656 1.00 98.19 79 TRP A C 1
ATOM 575 O O . TRP A 1 79 ? 8.980 -0.230 -16.795 1.00 98.19 79 TRP A O 1
ATOM 585 N N . GLY A 1 80 ? 7.838 1.076 -15.363 1.00 97.06 80 GLY A N 1
ATOM 586 C CA . GLY A 1 80 ? 6.978 1.690 -16.371 1.00 97.06 80 GLY A CA 1
ATOM 587 C C . GLY A 1 80 ? 5.642 2.158 -15.810 1.00 97.06 80 GLY A C 1
ATOM 588 O O . GLY A 1 80 ? 5.304 1.858 -14.666 1.00 97.06 80 GLY A O 1
ATOM 589 N N . ALA A 1 81 ? 4.887 2.873 -16.643 1.00 95.75 81 ALA A N 1
ATOM 590 C CA . ALA A 1 81 ? 3.547 3.328 -16.299 1.00 95.75 81 ALA A CA 1
ATOM 591 C C . ALA A 1 81 ? 2.631 2.145 -15.943 1.00 95.75 81 ALA A C 1
ATOM 593 O O . ALA A 1 81 ? 2.678 1.082 -16.574 1.00 95.75 81 ALA A O 1
ATOM 594 N N . LYS A 1 82 ? 1.789 2.357 -14.930 1.00 95.94 82 LYS A N 1
ATOM 595 C CA . LYS A 1 82 ? 0.785 1.405 -14.425 1.00 95.94 82 LYS A CA 1
ATOM 596 C C . LYS A 1 82 ? -0.634 1.824 -14.834 1.00 95.94 82 LYS A C 1
ATOM 598 O O . LYS A 1 82 ? -1.596 1.635 -14.101 1.00 95.94 82 LYS A O 1
ATOM 603 N N . ASP A 1 83 ? -0.756 2.407 -16.023 1.00 95.25 83 ASP A N 1
ATOM 604 C CA . ASP A 1 83 ? -2.003 2.918 -16.610 1.00 95.25 83 ASP A CA 1
ATOM 605 C C . ASP A 1 83 ? -2.790 1.861 -17.404 1.00 95.25 83 ASP A C 1
ATOM 607 O O . ASP A 1 83 ? -3.830 2.152 -17.996 1.00 95.25 83 ASP A O 1
ATOM 611 N N . SER A 1 84 ? -2.273 0.633 -17.446 1.00 95.25 84 SER A N 1
ATOM 612 C CA . SER A 1 84 ? -2.851 -0.482 -18.175 1.00 95.25 84 SER A CA 1
ATOM 613 C C . SER A 1 84 ? -2.410 -1.820 -17.586 1.00 95.25 84 SER A C 1
ATOM 615 O O . SER A 1 84 ? -1.380 -1.939 -16.917 1.00 95.25 84 SER A O 1
ATOM 617 N N . ARG A 1 85 ? -3.159 -2.875 -17.920 1.00 97.44 85 ARG A N 1
ATOM 618 C CA . ARG A 1 85 ? -2.850 -4.270 -17.571 1.00 97.44 85 ARG A CA 1
ATOM 619 C C . ARG A 1 85 ? -1.458 -4.736 -18.042 1.00 97.44 85 ARG A C 1
ATOM 621 O O . ARG A 1 85 ? -0.853 -5.614 -17.430 1.00 97.44 85 ARG A O 1
ATOM 628 N N . GLY A 1 86 ? -0.912 -4.143 -19.107 1.00 98.12 86 GLY A N 1
ATOM 629 C CA . GLY A 1 86 ? 0.241 -4.691 -19.827 1.00 98.12 86 GLY A CA 1
ATOM 630 C C . GLY A 1 86 ? 1.532 -4.834 -19.009 1.00 98.12 86 GLY A C 1
ATOM 631 O O . GLY A 1 86 ? 2.305 -5.756 -19.265 1.00 98.12 86 GLY A O 1
ATOM 632 N N . ILE A 1 87 ? 1.800 -3.958 -18.033 1.00 98.31 87 ILE A N 1
ATOM 633 C CA . ILE A 1 87 ? 2.978 -4.109 -17.155 1.00 98.31 87 ILE A CA 1
ATOM 634 C C . ILE A 1 87 ? 2.811 -5.261 -16.161 1.00 98.31 87 ILE A C 1
ATOM 636 O O . ILE A 1 87 ? 3.768 -5.990 -15.904 1.00 98.31 87 ILE A O 1
ATOM 640 N N . PHE A 1 88 ? 1.592 -5.479 -15.674 1.00 98.62 88 PHE A N 1
ATOM 641 C CA . PHE A 1 88 ? 1.266 -6.564 -14.754 1.00 98.62 88 PHE A CA 1
ATOM 642 C C . PHE A 1 88 ? 1.341 -7.928 -15.450 1.00 98.62 88 PHE A C 1
ATOM 644 O O . PHE A 1 88 ? 1.902 -8.863 -14.885 1.00 98.62 88 PHE A O 1
ATOM 651 N N . ASP A 1 89 ? 0.902 -8.028 -16.711 1.00 98.50 89 ASP A N 1
ATOM 652 C CA . ASP A 1 89 ? 1.082 -9.249 -17.513 1.00 98.50 89 ASP A CA 1
ATOM 653 C C . ASP A 1 89 ? 2.570 -9.602 -17.692 1.00 98.50 89 ASP A C 1
ATOM 655 O O . ASP A 1 89 ? 2.959 -10.765 -17.561 1.00 98.50 89 ASP A O 1
ATOM 659 N N . ARG A 1 90 ? 3.431 -8.604 -17.951 1.00 98.25 90 ARG A N 1
ATOM 660 C CA . ARG A 1 90 ? 4.888 -8.818 -18.034 1.00 98.25 90 ARG A CA 1
ATOM 661 C C . ARG A 1 90 ? 5.474 -9.267 -16.698 1.00 98.25 90 ARG A C 1
ATOM 663 O O . ARG A 1 90 ? 6.326 -10.155 -16.686 1.00 98.25 90 ARG A O 1
ATOM 670 N N . ALA A 1 91 ? 5.004 -8.681 -15.597 1.00 98.44 91 ALA A N 1
ATOM 671 C CA . ALA A 1 91 ? 5.425 -9.057 -14.255 1.00 98.44 91 ALA A CA 1
ATOM 672 C C . ALA A 1 91 ? 5.065 -10.511 -13.938 1.00 98.44 91 ALA A C 1
ATOM 674 O O . ALA A 1 91 ? 5.942 -11.285 -13.563 1.00 98.44 91 ALA A O 1
ATOM 675 N N . VAL A 1 92 ? 3.816 -10.918 -14.181 1.00 98.44 92 VAL A N 1
ATOM 676 C CA . VAL A 1 92 ? 3.382 -12.317 -14.035 1.00 98.44 92 VAL A CA 1
ATOM 677 C C . VAL A 1 92 ? 4.223 -13.237 -14.921 1.00 98.44 92 VAL A C 1
ATOM 679 O O . VAL A 1 92 ? 4.756 -14.237 -14.436 1.00 98.44 92 VAL A O 1
ATOM 682 N N . GLY A 1 93 ? 4.416 -12.874 -16.193 1.00 97.94 93 GLY A N 1
ATOM 683 C CA . GLY A 1 93 ? 5.201 -13.656 -17.148 1.00 97.94 93 GLY A CA 1
ATOM 684 C C . GLY A 1 93 ? 6.648 -13.905 -16.712 1.00 97.94 93 GLY A C 1
ATOM 685 O O . GLY A 1 93 ? 7.178 -14.985 -16.973 1.00 97.94 93 GLY A O 1
ATOM 686 N N . SER A 1 94 ? 7.279 -12.966 -15.996 1.00 97.75 94 SER A N 1
ATOM 687 C CA . SER A 1 94 ? 8.659 -13.136 -15.519 1.00 97.75 94 SER A CA 1
ATOM 688 C C . SER A 1 94 ? 8.791 -14.079 -14.316 1.00 97.75 94 SER A C 1
ATOM 690 O O . SER A 1 94 ? 9.893 -14.524 -13.994 1.00 97.75 94 SER A O 1
ATOM 692 N N . THR A 1 95 ? 7.681 -14.444 -13.666 1.00 97.25 95 THR A N 1
ATOM 693 C CA . THR A 1 95 ? 7.706 -15.347 -12.504 1.00 97.25 95 THR A CA 1
ATOM 694 C C . THR A 1 95 ? 7.774 -16.828 -12.869 1.00 97.25 95 THR A C 1
ATOM 696 O O . THR A 1 95 ? 8.283 -17.618 -12.067 1.00 97.25 95 THR A O 1
ATOM 699 N N . GLY A 1 96 ? 7.228 -17.205 -14.033 1.00 94.25 96 GLY A N 1
ATOM 700 C CA . GLY A 1 96 ? 6.938 -18.595 -14.402 1.00 94.25 96 GLY A CA 1
ATOM 701 C C . GLY A 1 96 ? 5.806 -19.257 -13.595 1.00 94.25 96 GLY A C 1
ATOM 702 O O . GLY A 1 96 ? 5.624 -20.468 -13.704 1.00 94.25 96 GLY A O 1
ATOM 703 N N . ALA A 1 97 ? 5.074 -18.501 -12.769 1.00 94.56 97 ALA A N 1
ATOM 704 C CA . ALA A 1 97 ? 3.948 -18.971 -11.959 1.00 94.56 97 ALA A CA 1
ATOM 705 C C . ALA A 1 97 ? 2.592 -18.613 -12.597 1.00 94.56 97 ALA A C 1
ATOM 707 O O . ALA A 1 97 ? 2.521 -17.846 -13.559 1.00 94.56 97 ALA A O 1
ATOM 708 N N . ALA A 1 98 ? 1.502 -19.169 -12.060 1.00 96.75 98 ALA A N 1
ATOM 709 C CA . ALA A 1 98 ? 0.157 -18.755 -12.450 1.00 96.75 98 ALA A CA 1
ATOM 710 C C . ALA A 1 98 ? -0.141 -17.344 -11.918 1.00 96.75 98 ALA A C 1
ATOM 712 O O . ALA A 1 98 ? 0.310 -16.985 -10.834 1.00 96.75 98 ALA A O 1
ATOM 713 N N . ALA A 1 99 ? -0.955 -16.560 -12.633 1.00 97.19 99 ALA A N 1
ATOM 714 C CA . ALA A 1 99 ? -1.291 -15.193 -12.219 1.00 97.19 99 ALA A CA 1
ATOM 715 C C . ALA A 1 99 ? -1.884 -15.118 -10.798 1.00 97.19 99 ALA A C 1
ATOM 717 O O . ALA A 1 99 ? -1.508 -14.244 -10.021 1.00 97.19 99 ALA A O 1
ATOM 718 N N . GLY A 1 100 ? -2.724 -16.090 -10.419 1.00 96.62 100 GLY A N 1
ATOM 719 C CA . GLY A 1 100 ? -3.303 -16.182 -9.073 1.00 96.62 100 GLY A CA 1
ATOM 720 C C . GLY A 1 100 ? -2.283 -16.463 -7.958 1.00 96.62 100 GLY A C 1
ATOM 721 O O . GLY A 1 100 ? -2.563 -16.210 -6.785 1.00 96.62 100 GLY A O 1
ATOM 722 N N . ASP A 1 101 ? -1.077 -16.926 -8.298 1.00 97.38 101 ASP A N 1
ATOM 723 C CA . ASP A 1 101 ? 0.041 -17.071 -7.357 1.00 97.38 101 ASP A CA 1
ATOM 724 C C . ASP A 1 101 ? 0.828 -15.761 -7.177 1.00 97.38 101 ASP A C 1
ATOM 726 O O . ASP A 1 101 ? 1.742 -15.692 -6.351 1.00 97.38 101 ASP A O 1
ATOM 730 N N . CYS A 1 102 ? 0.488 -14.713 -7.928 1.00 98.56 102 CYS A N 1
ATOM 731 C CA . CYS A 1 102 ? 1.095 -13.399 -7.806 1.00 98.56 102 CYS A CA 1
ATOM 732 C C . CYS A 1 102 ? 0.204 -12.446 -7.001 1.00 98.56 102 CYS A C 1
ATOM 734 O O . CYS A 1 102 ? -1.018 -12.413 -7.162 1.00 98.56 102 CYS A O 1
ATOM 736 N N . VAL A 1 103 ? 0.837 -11.632 -6.158 1.00 98.75 103 VAL A N 1
ATOM 737 C CA . VAL A 1 103 ? 0.191 -10.541 -5.422 1.00 98.75 103 VAL A CA 1
ATOM 738 C C . VAL A 1 103 ? 0.813 -9.222 -5.858 1.00 98.75 103 VAL A C 1
ATOM 740 O O . VAL A 1 103 ? 2.036 -9.104 -5.855 1.00 98.75 103 VAL A O 1
ATOM 743 N N . PHE A 1 104 ? -0.005 -8.230 -6.204 1.00 98.75 104 PHE A N 1
ATOM 744 C CA . PHE A 1 104 ? 0.437 -6.842 -6.333 1.00 98.75 104 PHE A CA 1
ATOM 745 C C . PHE A 1 104 ? 0.032 -6.039 -5.095 1.00 98.75 104 PHE A C 1
ATOM 747 O O . PHE A 1 104 ? -1.131 -6.038 -4.689 1.00 98.75 104 PHE A O 1
ATOM 754 N N . VAL A 1 105 ? 0.995 -5.351 -4.495 1.00 98.81 105 VAL A N 1
ATOM 755 C CA . VAL A 1 105 ? 0.782 -4.491 -3.335 1.00 98.81 105 VAL A CA 1
ATOM 756 C C . VAL A 1 105 ? 1.019 -3.048 -3.748 1.00 98.81 105 VAL A C 1
ATOM 758 O O . VAL A 1 105 ? 2.134 -2.710 -4.140 1.00 98.81 105 VAL A O 1
ATOM 761 N N . GLY A 1 106 ? -0.010 -2.213 -3.643 1.00 98.19 106 GLY A N 1
ATOM 762 C CA . GLY A 1 106 ? 0.049 -0.807 -4.034 1.00 98.19 106 GLY A CA 1
ATOM 763 C C . GLY A 1 106 ? -1.133 -0.016 -3.490 1.00 98.19 106 GLY A C 1
ATOM 764 O O . GLY A 1 106 ? -2.244 -0.548 -3.405 1.00 98.19 106 GLY A O 1
ATOM 765 N N . GLU A 1 107 ? -0.908 1.241 -3.114 1.00 96.12 107 GLU A N 1
ATOM 766 C CA . GLU A 1 107 ? -1.958 2.091 -2.539 1.00 96.12 107 GLU A CA 1
ATOM 767 C C . GLU A 1 107 ? -3.064 2.459 -3.549 1.00 96.12 107 GLU A C 1
ATOM 769 O O . GLU A 1 107 ? -4.229 2.604 -3.149 1.00 96.12 107 GLU A O 1
ATOM 774 N N . ASP A 1 108 ? -2.744 2.519 -4.851 1.00 96.75 108 ASP A N 1
ATOM 775 C CA . ASP A 1 108 ? -3.654 3.078 -5.854 1.00 96.75 108 ASP A CA 1
ATOM 776 C C . ASP A 1 108 ? -4.669 2.009 -6.277 1.00 96.75 108 ASP A C 1
ATOM 778 O O . ASP A 1 108 ? -4.336 0.939 -6.800 1.00 96.75 108 ASP A O 1
ATOM 782 N N . ALA A 1 109 ? -5.952 2.293 -6.049 1.00 95.75 109 ALA A N 1
ATOM 783 C CA . ALA A 1 109 ? -7.035 1.366 -6.362 1.00 95.75 109 ALA A CA 1
ATOM 784 C C . ALA A 1 109 ? -7.184 1.071 -7.867 1.00 95.75 109 ALA A C 1
ATOM 786 O O . ALA A 1 109 ? -7.613 -0.028 -8.229 1.00 95.75 109 ALA A O 1
ATOM 787 N N . ARG A 1 110 ? -6.836 2.018 -8.747 1.00 96.31 110 ARG A N 1
ATOM 788 C CA . ARG A 1 110 ? -6.852 1.840 -10.207 1.00 96.31 110 ARG A CA 1
ATOM 789 C C . ARG A 1 110 ? -5.732 0.912 -10.648 1.00 96.31 110 ARG A C 1
ATOM 791 O O . ARG A 1 110 ? -5.981 -0.007 -11.421 1.00 96.31 110 ARG A O 1
ATOM 798 N N . GLU A 1 111 ? -4.532 1.080 -10.106 1.00 97.69 111 GLU A N 1
ATOM 799 C CA . GLU A 1 111 ? -3.422 0.166 -10.390 1.00 97.69 111 GLU A CA 1
ATOM 800 C C . GLU A 1 111 ? -3.732 -1.255 -9.909 1.00 97.69 111 GLU A C 1
ATOM 802 O O . GLU A 1 111 ? -3.536 -2.225 -10.645 1.00 97.69 111 GLU A O 1
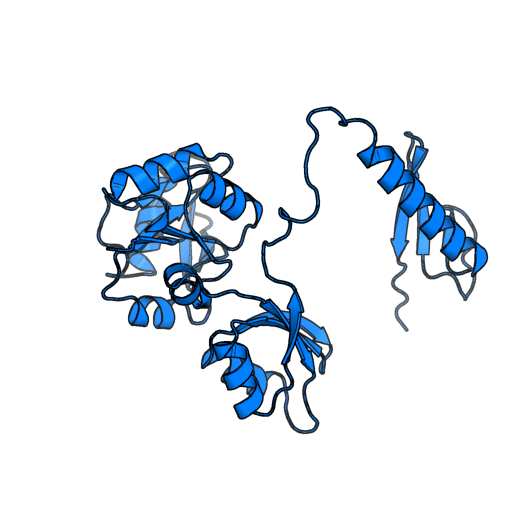ATOM 807 N N . ARG A 1 112 ? -4.316 -1.391 -8.708 1.00 98.12 112 ARG A N 1
ATOM 808 C CA . ARG A 1 112 ? -4.815 -2.687 -8.226 1.00 98.12 112 ARG A CA 1
ATOM 809 C C . ARG A 1 112 ? -5.905 -3.261 -9.135 1.00 98.12 112 ARG A C 1
ATOM 811 O O . ARG A 1 112 ? -5.978 -4.477 -9.287 1.00 98.12 112 ARG A O 1
ATOM 818 N N . ALA A 1 113 ? -6.753 -2.438 -9.753 1.00 97.12 113 ALA A N 1
ATOM 819 C CA . ALA A 1 113 ? -7.732 -2.926 -10.725 1.00 97.12 113 ALA A CA 1
ATOM 820 C C . ALA A 1 113 ? -7.050 -3.546 -11.957 1.00 97.12 113 ALA A C 1
ATOM 822 O O . ALA A 1 113 ? -7.382 -4.676 -12.310 1.00 97.12 113 ALA A O 1
ATOM 823 N N . PHE A 1 114 ? -6.034 -2.895 -12.532 1.00 98.38 114 PHE A N 1
ATOM 824 C CA . PHE A 1 114 ? -5.262 -3.461 -13.646 1.00 98.38 114 PHE A CA 1
ATOM 825 C C . PHE A 1 114 ? -4.494 -4.734 -13.263 1.00 98.38 114 PHE A C 1
ATOM 827 O O . PHE A 1 114 ? -4.428 -5.678 -14.053 1.00 98.38 114 PHE A O 1
ATOM 834 N N . ALA A 1 115 ? -3.957 -4.808 -12.043 1.00 98.19 115 ALA A N 1
ATOM 835 C CA . ALA A 1 115 ? -3.338 -6.031 -11.535 1.00 98.19 115 ALA A CA 1
ATOM 836 C C . ALA A 1 115 ? -4.354 -7.186 -11.420 1.00 98.19 115 ALA A C 1
ATOM 838 O O . ALA A 1 115 ? -4.056 -8.315 -11.819 1.00 98.19 115 ALA A O 1
ATOM 839 N N . ARG A 1 116 ? -5.578 -6.911 -10.946 1.00 97.88 116 ARG A N 1
ATOM 840 C CA . ARG A 1 116 ? -6.673 -7.899 -10.918 1.00 97.88 116 ARG A CA 1
ATOM 841 C C . ARG A 1 116 ? -7.099 -8.329 -12.318 1.00 97.88 116 ARG A C 1
ATOM 843 O O . ARG A 1 116 ? -7.339 -9.513 -12.534 1.00 97.88 116 ARG A O 1
ATOM 850 N N . GLU A 1 117 ? -7.144 -7.412 -13.283 1.00 97.75 117 GLU A N 1
ATOM 851 C CA . GLU A 1 117 ? -7.390 -7.751 -14.694 1.00 97.75 117 GLU A CA 1
ATOM 852 C C . GLU A 1 117 ? -6.304 -8.672 -15.272 1.00 97.75 117 GLU A C 1
ATOM 854 O O . GLU A 1 117 ? -6.607 -9.524 -16.109 1.00 97.75 117 GLU A O 1
ATOM 859 N N . ALA A 1 118 ? -5.058 -8.549 -14.800 1.00 97.81 118 ALA A N 1
ATOM 860 C CA . ALA A 1 118 ? -3.964 -9.475 -15.108 1.00 97.81 118 ALA A CA 1
ATOM 861 C C . ALA A 1 118 ? -4.062 -10.821 -14.359 1.00 97.81 118 ALA A C 1
ATOM 863 O O . ALA A 1 118 ? -3.231 -11.703 -14.566 1.00 97.81 118 ALA A O 1
ATOM 864 N N . GLY A 1 119 ? -5.077 -11.006 -13.510 1.00 97.62 119 GLY A N 1
ATOM 865 C CA . GLY A 1 119 ? -5.312 -12.221 -12.729 1.00 97.62 119 GLY A CA 1
ATOM 866 C C . GLY A 1 119 ? -4.528 -12.295 -11.418 1.00 97.62 119 GLY A C 1
ATOM 867 O O . GLY A 1 119 ? -4.507 -13.356 -10.796 1.00 97.62 119 GLY A O 1
ATOM 868 N N . MET A 1 120 ? -3.879 -11.203 -11.000 1.00 98.38 120 MET A N 1
ATOM 869 C CA . MET A 1 120 ? -3.167 -11.131 -9.724 1.00 98.38 120 MET A CA 1
ATOM 870 C C . MET A 1 120 ? -4.145 -10.909 -8.568 1.00 98.38 120 MET A C 1
ATOM 872 O O . MET A 1 120 ? -5.180 -10.255 -8.713 1.00 98.38 120 MET A O 1
ATOM 876 N N . ARG A 1 121 ? -3.770 -11.380 -7.379 1.00 98.06 121 ARG A N 1
ATOM 877 C CA . ARG A 1 121 ? -4.374 -10.909 -6.125 1.00 98.06 121 ARG A CA 1
ATOM 878 C C . ARG A 1 121 ? -3.777 -9.558 -5.746 1.00 98.06 121 ARG A C 1
ATOM 880 O O . ARG A 1 121 ? -2.693 -9.207 -6.212 1.00 98.06 121 ARG A O 1
ATOM 887 N N . THR A 1 122 ? -4.464 -8.785 -4.909 1.00 98.25 122 THR A N 1
ATOM 888 C CA . THR A 1 122 ? -4.016 -7.423 -4.589 1.00 98.25 122 THR A CA 1
ATOM 889 C C . THR A 1 122 ? -4.145 -7.061 -3.120 1.00 98.25 122 THR A C 1
ATOM 891 O O . THR A 1 122 ? -5.058 -7.525 -2.444 1.00 98.25 122 THR A O 1
ATOM 894 N N . ALA A 1 123 ? -3.261 -6.184 -2.647 1.00 98.19 123 ALA A N 1
ATOM 895 C CA . ALA A 1 123 ? -3.316 -5.589 -1.315 1.00 98.19 123 ALA A CA 1
ATOM 896 C C . ALA A 1 123 ? -3.054 -4.079 -1.383 1.00 98.19 123 ALA A C 1
ATOM 898 O O . ALA A 1 123 ? -2.203 -3.632 -2.147 1.00 98.19 123 ALA A O 1
ATOM 899 N N . ALA A 1 124 ? -3.761 -3.300 -0.563 1.00 97.31 124 ALA A N 1
ATOM 900 C CA . ALA A 1 124 ? -3.602 -1.843 -0.516 1.00 97.31 124 ALA A CA 1
ATOM 901 C C . ALA A 1 124 ? -2.387 -1.371 0.307 1.00 97.31 124 ALA A C 1
ATOM 903 O O . ALA A 1 124 ? -1.994 -0.216 0.205 1.00 97.31 124 ALA A O 1
ATOM 904 N N . ASP A 1 125 ? -1.807 -2.248 1.133 1.00 98.00 125 ASP A N 1
ATOM 905 C CA . ASP A 1 125 ? -0.677 -1.930 2.010 1.00 98.00 125 ASP A CA 1
ATOM 906 C C . ASP A 1 125 ? 0.211 -3.176 2.216 1.00 98.00 125 ASP A C 1
ATOM 908 O O . ASP A 1 125 ? -0.330 -4.290 2.284 1.00 98.00 125 ASP A O 1
ATOM 912 N N . PRO A 1 126 ? 1.550 -3.032 2.340 1.00 98.38 126 PRO A N 1
ATOM 913 C CA . PRO A 1 126 ? 2.466 -4.132 2.652 1.00 98.38 126 PRO A CA 1
ATOM 914 C C . PRO A 1 126 ? 2.039 -5.015 3.826 1.00 98.38 126 PRO A C 1
ATOM 916 O O . PRO A 1 126 ? 2.222 -6.232 3.762 1.00 98.38 126 PRO A O 1
ATOM 919 N N . VAL A 1 127 ? 1.426 -4.448 4.866 1.00 98.38 127 VAL A N 1
ATOM 920 C CA . VAL A 1 127 ? 0.931 -5.195 6.036 1.00 98.38 127 VAL A CA 1
ATOM 921 C C . VAL A 1 127 ? -0.069 -6.290 5.641 1.00 98.38 127 VAL A C 1
ATOM 923 O O . VAL A 1 127 ? -0.139 -7.328 6.299 1.00 98.38 127 VAL A O 1
ATOM 926 N N . PHE A 1 128 ? -0.798 -6.113 4.536 1.00 98.44 128 PHE A N 1
ATOM 927 C CA . PHE A 1 128 ? -1.791 -7.070 4.043 1.00 98.44 128 PHE A CA 1
ATOM 928 C C . PHE A 1 128 ? -1.257 -8.034 2.976 1.00 98.44 128 PHE A C 1
ATOM 930 O O . PHE A 1 128 ? -2.022 -8.844 2.456 1.00 98.44 128 PHE A O 1
ATOM 937 N N . ALA A 1 129 ? 0.038 -8.000 2.649 1.00 98.00 129 ALA A N 1
ATOM 938 C CA . ALA A 1 129 ? 0.605 -8.833 1.587 1.00 98.00 129 ALA A CA 1
ATOM 939 C C . ALA A 1 129 ? 0.411 -10.342 1.844 1.00 98.00 129 ALA A C 1
ATOM 941 O O . ALA A 1 129 ? 0.043 -11.088 0.936 1.00 98.00 129 ALA A O 1
ATOM 942 N N . VAL A 1 130 ? 0.588 -10.786 3.097 1.00 97.31 130 VAL A N 1
ATOM 943 C CA . VAL A 1 130 ? 0.332 -12.182 3.498 1.00 97.31 130 VAL A CA 1
ATOM 944 C C . VAL A 1 130 ? -1.156 -12.510 3.414 1.00 97.31 130 VAL A C 1
ATOM 946 O O . VAL A 1 130 ? -1.513 -13.563 2.899 1.00 97.31 130 VAL A O 1
ATOM 949 N N . ALA A 1 131 ? -2.027 -11.607 3.869 1.00 97.69 131 ALA A N 1
ATOM 950 C CA . ALA A 1 131 ? -3.470 -11.809 3.792 1.00 97.69 131 ALA A CA 1
ATOM 951 C C . ALA A 1 131 ? -3.926 -12.000 2.338 1.00 97.69 131 ALA A C 1
ATOM 953 O O . ALA A 1 131 ? -4.609 -12.975 2.048 1.00 97.69 131 ALA A O 1
ATOM 954 N N . ALA A 1 132 ? -3.454 -11.167 1.407 1.00 97.44 132 ALA A N 1
ATOM 955 C CA . ALA A 1 132 ? -3.739 -11.335 -0.017 1.00 97.44 132 ALA A CA 1
ATOM 956 C C . ALA A 1 132 ? -3.186 -12.659 -0.579 1.00 97.44 132 ALA A C 1
ATOM 958 O O . ALA A 1 132 ? -3.871 -13.343 -1.336 1.00 97.44 132 ALA A O 1
ATOM 959 N N . MET A 1 133 ? -1.984 -13.078 -0.171 1.00 96.56 133 MET A N 1
ATOM 960 C CA . MET A 1 133 ? -1.400 -14.373 -0.557 1.00 96.56 133 MET A CA 1
ATOM 961 C C . MET A 1 133 ? -2.176 -15.582 -0.002 1.00 96.56 133 MET A C 1
ATOM 963 O O . MET A 1 133 ? -2.151 -16.660 -0.597 1.00 96.56 133 MET A O 1
ATOM 967 N N . GLU A 1 134 ? -2.884 -15.412 1.110 1.00 96.38 134 GLU A N 1
ATOM 968 C CA . GLU A 1 134 ? -3.747 -16.420 1.737 1.00 96.38 134 GLU A CA 1
ATOM 969 C C . GLU A 1 134 ? -5.223 -16.281 1.324 1.00 96.38 134 GLU A C 1
ATOM 971 O O . GLU A 1 134 ? -6.063 -17.006 1.847 1.00 96.38 134 GLU A O 1
ATOM 976 N N . ASP A 1 135 ? -5.538 -15.358 0.405 1.00 95.19 135 ASP A N 1
ATOM 977 C CA . ASP A 1 135 ? -6.909 -15.021 -0.012 1.00 95.19 135 ASP A CA 1
ATOM 978 C C . ASP A 1 135 ? -7.824 -14.615 1.161 1.00 95.19 135 ASP A C 1
ATOM 980 O O . ASP A 1 135 ? -9.021 -14.897 1.206 1.00 95.19 135 ASP A O 1
ATOM 984 N N . ARG A 1 136 ? -7.238 -13.954 2.166 1.00 96.44 136 ARG A N 1
ATOM 985 C CA . ARG A 1 136 ? -7.964 -13.433 3.322 1.00 96.44 136 ARG A CA 1
ATOM 986 C C . ARG A 1 136 ? -8.471 -12.017 3.051 1.00 96.44 136 ARG A C 1
ATOM 988 O O . ARG A 1 136 ? -7.703 -11.173 2.584 1.00 96.44 136 ARG A O 1
ATOM 995 N N . PRO A 1 137 ? -9.729 -11.722 3.414 1.00 94.94 137 PRO A N 1
ATOM 996 C CA . PRO A 1 137 ? -10.310 -10.408 3.199 1.00 94.94 137 PRO A CA 1
ATOM 997 C C . PRO A 1 137 ? -9.682 -9.333 4.092 1.00 94.94 137 PRO A C 1
ATOM 999 O O . PRO A 1 137 ? -9.292 -9.584 5.238 1.00 94.94 137 PRO A O 1
ATOM 1002 N N . VAL A 1 138 ? -9.670 -8.108 3.567 1.00 96.56 138 VAL A N 1
ATOM 1003 C CA . VAL A 1 138 ? -9.404 -6.871 4.306 1.00 96.56 138 VAL A CA 1
ATOM 1004 C C . VAL A 1 138 ? -10.695 -6.058 4.327 1.00 96.56 138 VAL A C 1
ATOM 1006 O O . VAL A 1 138 ? -11.365 -5.907 3.306 1.00 96.56 138 VAL A O 1
ATOM 1009 N N . PHE A 1 139 ? -11.041 -5.528 5.489 1.00 96.25 139 PHE A N 1
ATOM 1010 C CA . PHE A 1 139 ? -12.243 -4.749 5.744 1.00 96.25 139 PHE A CA 1
ATOM 1011 C C . PHE A 1 139 ? -11.865 -3.303 6.030 1.00 96.25 139 PHE A C 1
ATOM 1013 O O . PHE A 1 139 ? -10.797 -3.034 6.587 1.00 96.25 139 PHE A O 1
ATOM 1020 N N . ARG A 1 140 ? -12.760 -2.364 5.713 1.00 95.81 140 ARG A N 1
ATOM 1021 C CA . ARG A 1 140 ? -12.682 -1.041 6.344 1.00 95.81 140 ARG A CA 1
ATOM 1022 C C . ARG A 1 140 ? -13.225 -1.178 7.757 1.00 95.81 140 ARG A C 1
ATOM 1024 O O . ARG A 1 140 ? -14.082 -2.013 8.013 1.00 95.81 140 ARG A O 1
ATOM 1031 N N . THR A 1 141 ? -12.742 -0.376 8.687 1.00 96.06 141 THR A N 1
ATOM 1032 C CA . THR A 1 141 ? -13.258 -0.375 10.052 1.00 96.06 141 THR A CA 1
ATOM 1033 C C . THR A 1 141 ? -13.265 1.027 10.617 1.00 96.06 141 THR A C 1
ATOM 1035 O O . THR A 1 141 ? -12.412 1.859 10.295 1.00 96.06 141 THR A O 1
ATOM 1038 N N . ARG A 1 142 ? -14.236 1.268 11.489 1.00 97.06 142 ARG A N 1
ATOM 1039 C CA . ARG A 1 142 ? -14.279 2.429 12.367 1.00 97.06 142 ARG A CA 1
ATOM 1040 C C . ARG A 1 142 ? -13.722 2.012 13.725 1.00 97.06 142 ARG A C 1
ATOM 1042 O O . ARG A 1 142 ? -14.148 0.996 14.265 1.00 97.06 142 ARG A O 1
ATOM 1049 N N . ILE A 1 143 ? -12.770 2.771 14.254 1.00 96.88 143 ILE A N 1
ATOM 1050 C CA . ILE A 1 143 ? -12.184 2.546 15.576 1.00 96.88 143 ILE A CA 1
ATOM 1051 C C . ILE A 1 143 ? -12.515 3.750 16.445 1.00 96.88 143 ILE A C 1
ATOM 1053 O O . ILE A 1 143 ? -12.076 4.869 16.170 1.00 96.88 143 ILE A O 1
ATOM 1057 N N . GLU A 1 144 ? -13.299 3.508 17.488 1.00 94.31 144 GLU A N 1
ATOM 1058 C CA . GLU A 1 144 ? -13.565 4.497 18.527 1.00 94.31 144 GLU A CA 1
ATOM 1059 C C . GLU A 1 144 ? -12.567 4.309 19.662 1.00 94.31 144 GLU A C 1
ATOM 1061 O O . GLU A 1 144 ? -12.396 3.199 20.168 1.00 94.31 144 GLU A O 1
ATOM 1066 N N . LEU A 1 145 ? -11.884 5.389 20.044 1.00 94.94 145 LEU A N 1
ATOM 1067 C CA . LEU A 1 145 ? -10.906 5.343 21.123 1.00 94.94 145 LEU A CA 1
ATOM 1068 C C . LEU A 1 145 ? -11.638 5.368 22.477 1.00 94.94 145 LEU A C 1
ATOM 1070 O O . LEU A 1 145 ? -12.375 6.331 22.745 1.00 94.94 145 LEU A O 1
ATOM 1074 N N . PRO A 1 146 ? -11.457 4.341 23.332 1.00 93.62 146 PRO A N 1
ATOM 1075 C CA . PRO A 1 146 ? -12.046 4.308 24.669 1.00 93.62 146 PRO A CA 1
ATOM 1076 C C . PRO A 1 146 ? -11.519 5.421 25.578 1.00 93.62 146 PRO A C 1
ATOM 1078 O O . PRO A 1 146 ? -10.465 6.003 25.332 1.00 93.62 146 PRO A O 1
ATOM 1081 N N . ASP A 1 147 ? -12.235 5.695 26.670 1.00 92.50 147 ASP A N 1
ATOM 1082 C CA . ASP A 1 147 ? -11.731 6.602 27.703 1.00 92.50 147 ASP A CA 1
ATOM 1083 C C . ASP A 1 147 ? -10.415 6.065 28.285 1.00 92.50 147 ASP A C 1
ATOM 1085 O O . ASP A 1 147 ? -10.317 4.898 28.660 1.00 92.50 147 ASP A O 1
ATOM 1089 N N . GLY A 1 148 ? -9.398 6.926 28.363 1.00 92.25 148 GLY A N 1
ATOM 1090 C CA . GLY A 1 148 ? -8.074 6.565 28.880 1.00 92.25 148 GLY A CA 1
ATOM 1091 C C . GLY A 1 148 ? -7.121 5.932 27.860 1.00 92.25 148 GLY A C 1
ATOM 1092 O O . GLY A 1 148 ? -5.967 5.704 28.214 1.00 92.25 148 GLY A O 1
ATOM 1093 N N . LEU A 1 149 ? -7.555 5.700 26.615 1.00 94.00 149 LEU A N 1
ATOM 1094 C CA . LEU A 1 149 ? -6.686 5.289 25.507 1.00 94.00 149 LEU A CA 1
ATOM 1095 C C . LEU A 1 149 ? -6.641 6.382 24.436 1.00 94.00 149 LEU A C 1
ATOM 1097 O O . LEU A 1 149 ? -7.671 6.923 24.036 1.00 94.00 149 LEU A O 1
ATOM 1101 N N . GLY A 1 150 ? -5.440 6.707 23.965 1.00 93.94 150 GLY A N 1
ATOM 1102 C CA . GLY A 1 150 ? -5.197 7.719 22.948 1.00 93.94 150 GLY A CA 1
ATOM 1103 C C . GLY A 1 150 ? -4.652 7.141 21.643 1.00 93.94 150 GLY A C 1
ATOM 1104 O O . GLY A 1 150 ? -4.507 5.932 21.439 1.00 93.94 150 GLY A O 1
ATOM 1105 N N . LEU A 1 151 ? -4.340 8.052 20.720 1.00 94.69 151 LEU A N 1
ATOM 1106 C CA . LEU A 1 151 ? -3.691 7.716 19.454 1.00 94.69 151 LEU A CA 1
ATOM 1107 C C . LEU A 1 151 ? -2.329 7.009 19.625 1.00 94.69 151 LEU A C 1
ATOM 1109 O O . LEU A 1 151 ? -2.038 6.143 18.798 1.00 94.69 151 LEU A O 1
ATOM 1113 N N . PRO A 1 152 ? -1.488 7.308 20.641 1.00 95.25 152 PRO A N 1
ATOM 1114 C CA . PRO A 1 152 ? -0.240 6.571 20.860 1.00 95.25 152 PRO A CA 1
ATOM 1115 C C . PRO A 1 152 ? -0.459 5.081 21.165 1.00 95.25 152 PRO A C 1
ATOM 1117 O O . PRO A 1 152 ? 0.217 4.221 20.591 1.00 95.25 152 PRO A O 1
ATOM 1120 N N . GLU A 1 153 ? -1.435 4.762 22.015 1.00 96.81 153 GLU A N 1
ATOM 1121 C CA . GLU A 1 153 ? -1.796 3.386 22.361 1.00 96.81 153 GLU A CA 1
ATOM 1122 C C . GLU A 1 153 ? -2.364 2.658 21.138 1.00 96.81 153 GLU A C 1
ATOM 1124 O O . GLU A 1 153 ? -1.941 1.542 20.830 1.00 96.81 153 GLU A O 1
ATOM 1129 N N . LEU A 1 154 ? -3.244 3.321 20.374 1.00 96.69 154 LEU A N 1
ATOM 1130 C CA . LEU A 1 154 ? -3.771 2.767 19.125 1.00 96.69 154 LEU A CA 1
ATOM 1131 C C . LEU A 1 154 ? -2.655 2.512 18.110 1.00 96.69 154 LEU A C 1
ATOM 1133 O O . LEU A 1 154 ? -2.621 1.459 17.481 1.00 96.69 154 LEU A O 1
ATOM 1137 N N . THR A 1 155 ? -1.719 3.450 17.965 1.00 95.44 155 THR A N 1
ATOM 1138 C CA . THR A 1 155 ? -0.572 3.308 17.057 1.00 95.44 155 THR A CA 1
ATOM 1139 C C . THR A 1 155 ? 0.260 2.081 17.420 1.00 95.44 155 THR A C 1
ATOM 1141 O O . THR A 1 155 ? 0.676 1.338 16.535 1.00 95.44 155 THR A O 1
ATOM 1144 N N . THR A 1 156 ? 0.461 1.832 18.715 1.00 95.69 156 THR A N 1
ATOM 1145 C CA . THR A 1 156 ? 1.174 0.644 19.202 1.00 95.69 156 THR A CA 1
ATOM 1146 C C . THR A 1 156 ? 0.427 -0.634 18.818 1.00 95.69 156 THR A C 1
ATOM 1148 O O . THR A 1 156 ? 1.002 -1.500 18.162 1.00 95.69 156 THR A O 1
ATOM 1151 N N . ALA A 1 157 ? -0.875 -0.711 19.110 1.00 96.88 157 ALA A N 1
ATOM 1152 C CA . ALA A 1 157 ? -1.701 -1.874 18.777 1.00 96.88 157 ALA A CA 1
ATOM 1153 C C . ALA A 1 157 ? -1.797 -2.133 17.259 1.00 96.88 157 ALA A C 1
ATOM 1155 O O . ALA A 1 157 ? -1.731 -3.277 16.803 1.00 96.88 157 ALA A O 1
ATOM 1156 N N . VAL A 1 158 ? -1.904 -1.077 16.449 1.00 96.38 158 VAL A N 1
ATOM 1157 C CA . VAL A 1 158 ? -1.899 -1.162 14.979 1.00 96.38 158 VAL A CA 1
ATOM 1158 C C . VAL A 1 158 ? -0.549 -1.660 14.463 1.00 96.38 158 VAL A C 1
ATOM 1160 O O . VAL A 1 158 ? -0.508 -2.498 13.564 1.00 96.38 158 VAL A O 1
ATOM 1163 N N . ASN A 1 159 ? 0.564 -1.196 15.039 1.00 95.25 159 ASN A N 1
ATOM 1164 C CA . ASN A 1 159 ? 1.904 -1.608 14.617 1.00 95.25 159 ASN A CA 1
ATOM 1165 C C . ASN A 1 159 ? 2.157 -3.111 14.822 1.00 95.25 159 ASN A C 1
ATOM 1167 O O . ASN A 1 159 ? 2.884 -3.715 14.028 1.00 95.25 159 ASN A O 1
ATOM 1171 N N . GLU A 1 160 ? 1.522 -3.706 15.830 1.00 94.88 160 GLU A N 1
ATOM 1172 C CA . GLU A 1 160 ? 1.640 -5.121 16.202 1.00 94.88 160 GLU A CA 1
ATOM 1173 C C . GLU A 1 160 ? 0.590 -6.035 15.541 1.00 94.88 160 GLU A C 1
ATOM 1175 O O . GLU A 1 160 ? 0.591 -7.245 15.772 1.00 94.88 160 GLU A O 1
ATOM 1180 N N . SER A 1 161 ? -0.300 -5.493 14.704 1.00 96.44 161 SER A N 1
ATOM 1181 C CA . SER A 1 161 ? -1.433 -6.231 14.128 1.00 96.44 161 SER A CA 1
ATOM 1182 C C . SER A 1 161 ? -1.557 -6.078 12.611 1.00 96.44 161 SER A C 1
ATOM 1184 O O . SER A 1 161 ? -0.903 -5.251 11.981 1.00 96.44 161 SER A O 1
ATOM 1186 N N . GLU A 1 162 ? -2.423 -6.875 11.983 1.00 97.44 162 GLU A N 1
ATOM 1187 C CA . GLU A 1 162 ? -2.801 -6.704 10.573 1.00 97.44 162 GLU A CA 1
ATOM 1188 C C . GLU A 1 162 ? -3.854 -5.588 10.430 1.00 97.44 162 GLU A C 1
ATOM 1190 O O . GLU A 1 162 ? -4.994 -5.823 10.024 1.00 97.44 162 GLU A O 1
ATOM 1195 N N . ALA A 1 163 ? -3.470 -4.374 10.823 1.00 97.75 163 ALA A N 1
ATOM 1196 C CA . ALA A 1 163 ? -4.275 -3.162 10.763 1.00 97.75 163 ALA A CA 1
ATOM 1197 C C . ALA A 1 163 ? -3.451 -2.004 10.189 1.00 97.75 163 ALA A C 1
ATOM 1199 O O . ALA A 1 163 ? -2.240 -1.948 10.397 1.00 97.75 163 ALA A O 1
ATOM 1200 N N . VAL A 1 164 ? -4.094 -1.064 9.498 1.00 97.12 164 VAL A N 1
ATOM 1201 C CA . VAL A 1 164 ? -3.472 0.159 8.970 1.00 97.12 164 VAL A CA 1
ATOM 1202 C C . VAL A 1 164 ? -4.434 1.323 9.158 1.00 97.12 164 VAL A C 1
ATOM 1204 O O . VAL A 1 164 ? -5.570 1.266 8.695 1.00 97.12 164 VAL A O 1
ATOM 1207 N N . VAL A 1 165 ? -3.986 2.386 9.825 1.00 96.50 165 VAL A N 1
ATOM 1208 C CA . VAL A 1 165 ? -4.763 3.627 9.942 1.00 96.50 165 VAL A CA 1
ATOM 1209 C C . VAL A 1 165 ? -4.791 4.333 8.590 1.00 96.50 165 VAL A C 1
ATOM 1211 O O . VAL A 1 165 ? -3.742 4.589 8.004 1.00 96.50 165 VAL A O 1
ATOM 1214 N N . VAL A 1 166 ? -5.993 4.656 8.117 1.00 94.50 166 VAL A N 1
ATOM 1215 C CA . VAL A 1 166 ? -6.219 5.396 6.868 1.00 94.50 166 VAL A CA 1
ATOM 1216 C C . VAL A 1 166 ? -6.404 6.879 7.158 1.00 94.50 166 VAL A C 1
ATOM 1218 O O . VAL A 1 166 ? -5.803 7.717 6.494 1.00 94.50 166 VAL A O 1
ATOM 1221 N N . GLU A 1 167 ? -7.226 7.206 8.156 1.00 94.75 167 GLU A N 1
ATOM 1222 C CA . GLU A 1 167 ? -7.599 8.585 8.463 1.00 94.75 167 GLU A CA 1
ATOM 1223 C C . GLU A 1 167 ? -7.933 8.749 9.948 1.00 94.75 167 GLU A C 1
ATOM 1225 O O . GLU A 1 167 ? -8.670 7.949 10.525 1.00 94.75 167 GLU A O 1
ATOM 1230 N N . THR A 1 168 ? -7.442 9.825 10.561 1.00 95.94 168 THR A N 1
ATOM 1231 C CA . THR A 1 168 ? -7.873 10.259 11.895 1.00 95.94 168 THR A CA 1
ATOM 1232 C C . THR A 1 168 ? -8.962 11.314 11.734 1.00 95.94 168 THR A C 1
ATOM 1234 O O . THR A 1 168 ? -8.675 12.454 11.375 1.00 95.94 168 THR A O 1
ATOM 1237 N N . VAL A 1 169 ? -10.214 10.935 11.992 1.00 94.25 169 VAL A N 1
ATOM 1238 C CA . VAL A 1 169 ? -11.393 11.799 11.800 1.00 94.25 169 VAL A CA 1
ATOM 1239 C C . VAL A 1 169 ? -11.576 12.756 12.979 1.00 94.25 169 VAL A C 1
ATOM 1241 O O . VAL A 1 169 ? -11.991 13.900 12.807 1.00 94.25 169 VAL A O 1
ATOM 1244 N N . SER A 1 170 ? -11.275 12.294 14.191 1.00 93.12 170 SER A N 1
ATOM 1245 C CA . SER A 1 170 ? -11.240 13.116 15.401 1.00 93.12 170 SER A CA 1
ATOM 1246 C C . SER A 1 170 ? -10.271 12.518 16.418 1.00 93.12 170 SER A C 1
ATOM 1248 O O . SER A 1 170 ? -9.747 11.424 16.217 1.00 93.12 170 SER A O 1
ATOM 1250 N N . GLU A 1 171 ? -10.080 13.189 17.555 1.00 91.31 171 GLU A N 1
ATOM 1251 C CA . GLU A 1 171 ? -9.292 12.659 18.681 1.00 91.31 171 GLU A CA 1
ATOM 1252 C C . GLU A 1 171 ? -9.796 11.300 19.192 1.00 91.31 171 GLU A C 1
ATOM 1254 O O . GLU A 1 171 ? -9.057 10.573 19.849 1.00 91.31 171 GLU A O 1
ATOM 1259 N N . ARG A 1 172 ? -11.053 10.952 18.885 1.00 93.88 172 ARG A N 1
ATOM 1260 C CA . ARG A 1 172 ? -11.711 9.730 19.354 1.00 93.88 172 ARG A CA 1
ATOM 1261 C C . ARG A 1 172 ? -12.137 8.780 18.248 1.00 93.88 172 ARG A C 1
ATOM 1263 O O . ARG A 1 172 ? -12.721 7.744 18.552 1.00 93.88 172 ARG A O 1
ATOM 1270 N N . LEU A 1 173 ? -11.891 9.128 16.990 1.00 95.12 173 LEU A N 1
ATOM 1271 C CA . LEU A 1 173 ? -12.409 8.386 15.854 1.00 95.12 173 LEU A CA 1
ATOM 1272 C C . LEU A 1 173 ? -11.355 8.233 14.767 1.00 95.12 173 LEU A C 1
ATOM 1274 O O . LEU A 1 173 ? -10.889 9.220 14.198 1.00 95.12 173 LEU A O 1
ATOM 1278 N N . VAL A 1 174 ? -11.052 6.983 14.432 1.00 97.31 174 VAL A N 1
ATOM 1279 C CA . VAL A 1 174 ? -10.078 6.617 13.406 1.00 97.31 174 VAL A CA 1
ATOM 1280 C C . VAL A 1 174 ? -10.718 5.662 12.403 1.00 97.31 174 VAL A C 1
ATOM 1282 O O . VAL A 1 174 ? -11.433 4.734 12.776 1.00 97.31 174 VAL A O 1
ATOM 1285 N N . LEU A 1 175 ? -10.464 5.890 11.117 1.00 96.75 175 LEU A N 1
ATOM 1286 C CA . LEU A 1 175 ? -10.771 4.951 10.045 1.00 96.75 175 LEU A CA 1
ATOM 1287 C C . LEU A 1 175 ? -9.523 4.132 9.736 1.00 96.75 175 LEU A C 1
ATOM 1289 O O . LEU A 1 175 ? -8.426 4.676 9.587 1.00 96.75 175 LEU A O 1
ATOM 1293 N N . ALA A 1 176 ? -9.693 2.821 9.623 1.00 97.25 176 ALA A N 1
ATOM 1294 C CA . ALA A 1 176 ? -8.603 1.895 9.364 1.00 97.25 176 ALA A CA 1
ATOM 1295 C C . ALA A 1 176 ? -9.004 0.812 8.356 1.00 97.25 176 ALA A C 1
ATOM 1297 O O . ALA A 1 176 ? -10.184 0.590 8.077 1.00 97.25 176 ALA A O 1
ATOM 1298 N N . LEU A 1 177 ? -7.998 0.133 7.816 1.00 97.62 177 LEU A N 1
ATOM 1299 C CA . LEU A 1 177 ? -8.126 -1.148 7.135 1.00 97.62 177 LEU A CA 1
ATOM 1300 C C . LEU A 1 177 ? -7.655 -2.244 8.083 1.00 97.62 177 LEU A C 1
ATOM 1302 O O . LEU A 1 177 ? -6.649 -2.059 8.767 1.00 97.62 177 LEU A O 1
ATOM 1306 N N . VAL A 1 178 ? -8.358 -3.371 8.129 1.00 98.19 178 VAL A N 1
ATOM 1307 C CA . VAL A 1 178 ? -8.019 -4.497 9.012 1.00 98.19 178 VAL A CA 1
ATOM 1308 C C . VAL A 1 178 ? -8.354 -5.829 8.359 1.00 98.19 178 VAL A C 1
ATOM 1310 O O . VAL A 1 178 ? -9.327 -5.938 7.619 1.00 98.19 178 VAL A O 1
ATOM 1313 N N . THR A 1 179 ? -7.595 -6.874 8.663 1.00 98.06 179 THR A N 1
ATOM 1314 C CA . THR A 1 179 ? -8.088 -8.249 8.481 1.00 98.06 179 THR A CA 1
ATOM 1315 C C . THR A 1 179 ? -8.902 -8.671 9.706 1.00 98.06 179 THR A C 1
ATOM 1317 O O . THR A 1 179 ? -8.876 -7.996 10.735 1.00 98.06 179 THR A O 1
ATOM 1320 N N . THR A 1 180 ? -9.565 -9.830 9.655 1.00 96.69 180 THR A N 1
ATOM 1321 C CA . THR A 1 180 ? -10.190 -10.425 10.854 1.00 96.69 180 THR A CA 1
ATOM 1322 C C . THR A 1 180 ? -9.179 -10.608 11.993 1.00 96.69 180 THR A C 1
ATOM 1324 O O . THR A 1 180 ? -9.460 -10.233 13.124 1.00 96.69 180 THR A O 1
ATOM 1327 N N . ARG A 1 181 ? -7.958 -11.081 11.690 1.00 97.44 181 ARG A N 1
ATOM 1328 C CA . ARG A 1 181 ? -6.881 -11.230 12.690 1.00 97.44 181 ARG A CA 1
ATOM 1329 C C . ARG A 1 181 ? -6.442 -9.881 13.265 1.00 97.44 181 ARG A C 1
ATOM 1331 O O . ARG A 1 181 ? -6.132 -9.786 14.449 1.00 97.44 181 ARG A O 1
ATOM 1338 N N . GLY A 1 182 ? -6.395 -8.849 12.422 1.00 97.56 182 GLY A N 1
ATOM 1339 C CA . GLY A 1 182 ? -6.113 -7.479 12.843 1.00 97.56 182 GLY A CA 1
ATOM 1340 C C . GLY A 1 182 ? -7.170 -6.948 13.807 1.00 97.56 182 GLY A C 1
ATOM 1341 O O . GLY A 1 182 ? -6.820 -6.438 14.866 1.00 97.56 182 GLY A O 1
ATOM 1342 N N . ALA A 1 183 ? -8.450 -7.136 13.481 1.00 97.12 183 ALA A N 1
ATOM 1343 C CA . ALA A 1 183 ? -9.566 -6.736 14.333 1.00 97.12 183 ALA A CA 1
ATOM 1344 C C . ALA A 1 183 ? -9.522 -7.432 15.705 1.00 97.12 183 ALA A C 1
ATOM 1346 O O . ALA A 1 183 ? -9.530 -6.756 16.727 1.00 97.12 183 ALA A O 1
ATOM 1347 N N . GLU A 1 184 ? -9.337 -8.755 15.739 1.00 97.12 184 GLU A N 1
ATOM 1348 C CA . GLU A 1 184 ? -9.196 -9.524 16.987 1.00 97.12 184 GLU A CA 1
ATOM 1349 C C . GLU A 1 184 ? -7.991 -9.074 17.837 1.00 97.12 184 GLU A C 1
ATOM 1351 O O . GLU A 1 184 ? -8.007 -9.145 19.068 1.00 97.12 184 GLU A O 1
ATOM 1356 N N . ALA A 1 185 ? -6.896 -8.642 17.201 1.00 97.56 185 ALA A N 1
ATOM 1357 C CA . ALA A 1 185 ? -5.738 -8.100 17.909 1.00 97.56 185 ALA A CA 1
ATOM 1358 C C . ALA A 1 185 ? -6.034 -6.719 18.516 1.00 97.56 185 ALA A C 1
ATOM 1360 O O . ALA A 1 185 ? -5.669 -6.476 19.666 1.00 97.56 185 ALA A O 1
ATOM 1361 N N . LEU A 1 186 ? -6.732 -5.850 17.781 1.00 97.25 186 LEU A N 1
ATOM 1362 C CA . LEU A 1 186 ? -7.170 -4.544 18.277 1.00 97.25 186 LEU A CA 1
ATOM 1363 C C . LEU A 1 186 ? -8.165 -4.681 19.440 1.00 97.25 186 LEU A C 1
ATOM 1365 O O . LEU A 1 186 ? -8.013 -3.994 20.448 1.00 97.25 186 LEU A O 1
ATOM 1369 N N . GLU A 1 187 ? -9.112 -5.616 19.350 1.00 96.75 187 GLU A N 1
ATOM 1370 C CA . GLU A 1 187 ? -10.072 -5.917 20.421 1.00 96.75 187 GLU A CA 1
ATOM 1371 C C . GLU A 1 187 ? -9.381 -6.399 21.697 1.00 96.75 187 GLU A C 1
ATOM 1373 O O . GLU A 1 187 ? -9.676 -5.913 22.790 1.00 96.75 187 GLU A O 1
ATOM 1378 N N . ARG A 1 188 ? -8.387 -7.290 21.577 1.00 97.31 188 ARG A N 1
ATOM 1379 C CA . ARG A 1 188 ? -7.567 -7.716 22.725 1.00 97.31 188 ARG A CA 1
ATOM 1380 C C . ARG A 1 188 ? -6.742 -6.580 23.329 1.00 97.31 188 ARG A C 1
ATOM 1382 O O . ARG A 1 188 ? -6.457 -6.625 24.523 1.00 97.31 188 ARG A O 1
ATOM 1389 N N . ALA A 1 189 ? -6.377 -5.579 22.532 1.00 96.69 189 ALA A N 1
ATOM 1390 C CA . ALA A 1 189 ? -5.716 -4.362 22.996 1.00 96.69 189 ALA A CA 1
ATOM 1391 C C . ALA A 1 189 ? -6.696 -3.320 23.580 1.00 96.69 189 ALA A C 1
ATOM 1393 O O . ALA A 1 189 ? -6.266 -2.250 24.005 1.00 96.69 189 ALA A O 1
ATOM 1394 N N . GLY A 1 190 ? -7.997 -3.629 23.633 1.00 96.69 190 GLY A N 1
ATOM 1395 C CA . GLY A 1 190 ? -9.030 -2.785 24.231 1.00 96.69 190 GLY A CA 1
ATOM 1396 C C . GLY A 1 190 ? -9.733 -1.837 23.259 1.00 96.69 190 GLY A C 1
ATOM 1397 O O . GLY A 1 190 ? -10.563 -1.048 23.699 1.00 96.69 190 GLY A O 1
ATOM 1398 N N . PHE A 1 191 ? -9.449 -1.898 21.955 1.00 97.12 191 PHE A N 1
ATOM 1399 C CA . PHE A 1 191 ? -10.102 -1.057 20.948 1.00 97.12 191 PHE A CA 1
ATOM 1400 C C . PHE A 1 191 ? -11.335 -1.741 20.361 1.00 97.12 191 PHE A C 1
ATOM 1402 O O . PHE A 1 191 ? -11.310 -2.926 20.055 1.00 97.12 191 PHE A O 1
ATOM 1409 N N . THR A 1 192 ? -12.412 -0.988 20.138 1.00 93.81 192 THR A N 1
ATOM 1410 C CA . THR A 1 192 ? -13.587 -1.513 19.422 1.00 93.81 192 THR A CA 1
ATOM 1411 C C . THR A 1 192 ? -13.420 -1.273 17.924 1.00 93.81 192 THR A C 1
ATOM 1413 O O . THR A 1 192 ? -13.294 -0.123 17.503 1.00 93.81 192 THR A O 1
ATOM 1416 N N . ALA A 1 193 ? -13.418 -2.346 17.129 1.00 92.25 193 ALA A N 1
ATOM 1417 C CA . ALA A 1 193 ? -13.318 -2.297 15.672 1.00 92.25 193 ALA A CA 1
ATOM 1418 C C . ALA A 1 193 ? -14.671 -2.642 15.030 1.00 92.25 193 ALA A C 1
ATOM 1420 O O . ALA A 1 193 ? -15.075 -3.798 14.947 1.00 92.25 193 ALA A O 1
ATOM 1421 N N . ASP A 1 194 ? -15.385 -1.623 14.565 1.00 93.75 194 ASP A N 1
ATOM 1422 C CA . ASP A 1 194 ? -16.646 -1.784 13.847 1.00 93.75 194 ASP A CA 1
ATOM 1423 C C . ASP A 1 194 ? -16.367 -2.025 12.354 1.00 93.75 194 ASP A C 1
ATOM 1425 O O . ASP A 1 194 ? -16.115 -1.081 11.595 1.00 93.75 194 ASP A O 1
ATOM 1429 N N . LEU A 1 195 ? -16.356 -3.303 11.954 1.00 91.69 195 LEU A N 1
ATOM 1430 C CA . LEU A 1 195 ? -16.052 -3.750 10.591 1.00 91.69 195 LEU A CA 1
ATOM 1431 C C . LEU A 1 195 ? -17.121 -3.290 9.586 1.00 91.69 195 LEU A C 1
ATOM 1433 O O . LEU A 1 195 ? -18.314 -3.558 9.720 1.00 91.69 195 LEU A O 1
ATOM 1437 N N . ARG A 1 196 ? -16.672 -2.637 8.514 1.00 87.44 196 ARG A N 1
ATOM 1438 C CA . ARG A 1 196 ? -17.485 -2.016 7.464 1.00 87.44 196 ARG A CA 1
ATOM 1439 C C . ARG A 1 196 ? -17.035 -2.463 6.083 1.00 87.44 196 ARG A C 1
ATOM 1441 O O . ARG A 1 196 ? -16.056 -1.944 5.562 1.00 87.44 196 ARG A O 1
ATOM 1448 N N . GLY A 1 197 ? -17.821 -3.326 5.444 1.00 83.25 197 GLY A N 1
ATOM 1449 C CA . GLY A 1 197 ? -17.631 -3.702 4.042 1.00 83.25 197 GLY A CA 1
ATOM 1450 C C . GLY A 1 197 ? -16.261 -4.318 3.732 1.00 83.25 197 GLY A C 1
ATOM 1451 O O . GLY A 1 197 ? -15.307 -4.259 4.506 1.00 83.25 197 GLY A O 1
ATOM 1452 N N . LEU A 1 198 ? -16.152 -4.935 2.566 1.00 83.69 198 LEU A N 1
ATOM 1453 C CA . LEU A 1 198 ? -14.879 -5.449 2.080 1.00 83.69 198 LEU A CA 1
ATOM 1454 C C . LEU A 1 198 ? -14.144 -4.346 1.309 1.00 83.69 198 LEU A C 1
ATOM 1456 O O . LEU A 1 198 ? -14.754 -3.524 0.619 1.00 83.69 198 LEU A O 1
ATOM 1460 N N . LEU A 1 199 ? -12.822 -4.301 1.447 1.00 80.62 199 LEU A N 1
ATOM 1461 C CA . LEU A 1 199 ? -11.992 -3.444 0.613 1.00 80.62 199 LEU A CA 1
ATOM 1462 C C . LEU A 1 199 ? -11.993 -3.989 -0.822 1.00 80.62 199 LEU A C 1
ATOM 1464 O O . LEU A 1 199 ? -11.909 -5.194 -1.036 1.00 80.62 199 LEU A O 1
ATOM 1468 N N . ASP A 1 200 ? -12.091 -3.089 -1.800 1.00 68.12 200 ASP A N 1
ATOM 1469 C CA . ASP A 1 200 ? -12.039 -3.386 -3.237 1.00 68.12 200 ASP A CA 1
ATOM 1470 C C . ASP A 1 200 ? -13.140 -4.322 -3.793 1.00 68.12 200 ASP A C 1
ATOM 1472 O O . ASP A 1 200 ? -13.069 -4.724 -4.954 1.00 68.12 200 ASP A O 1
ATOM 1476 N N . THR A 1 201 ? -14.232 -4.577 -3.058 1.00 56.31 201 THR A N 1
ATOM 1477 C CA . THR A 1 201 ? -15.432 -5.258 -3.603 1.00 56.31 201 THR A CA 1
ATOM 1478 C C . THR A 1 201 ? -16.345 -4.355 -4.428 1.00 56.31 201 THR A C 1
ATOM 1480 O O . THR A 1 201 ? -17.475 -4.725 -4.732 1.00 56.31 201 THR A O 1
ATOM 1483 N N . ALA A 1 202 ? -15.875 -3.180 -4.846 1.00 43.41 202 ALA A N 1
ATOM 1484 C CA . ALA A 1 202 ? -16.653 -2.240 -5.655 1.00 43.41 202 ALA A CA 1
ATOM 1485 C C . ALA A 1 202 ? -16.907 -2.709 -7.109 1.00 43.41 202 ALA A C 1
ATOM 1487 O O . ALA A 1 202 ? -17.202 -1.878 -7.953 1.00 43.41 202 ALA A O 1
ATOM 1488 N N . ASN A 1 203 ? -16.811 -4.015 -7.400 1.00 40.47 203 ASN A N 1
ATOM 1489 C CA . ASN A 1 203 ? -17.098 -4.618 -8.709 1.00 40.47 203 ASN A CA 1
ATOM 1490 C C . ASN A 1 203 ? -18.025 -5.855 -8.635 1.00 40.47 203 ASN A C 1
ATOM 1492 O O . ASN A 1 203 ? -18.013 -6.671 -9.554 1.00 40.47 203 ASN A O 1
ATOM 1496 N N . SER A 1 204 ? -18.822 -6.040 -7.576 1.00 38.94 204 SER A N 1
ATOM 1497 C CA . SER A 1 204 ? -19.734 -7.201 -7.491 1.00 38.94 204 SER A CA 1
ATOM 1498 C C . SER A 1 204 ? -21.179 -6.909 -7.070 1.00 38.94 204 SER A C 1
ATOM 1500 O O . SER A 1 204 ? -21.935 -7.850 -6.851 1.00 38.94 204 SER A O 1
ATOM 1502 N N . GLU A 1 205 ? -21.610 -5.645 -7.088 1.00 38.00 205 GLU A N 1
ATOM 1503 C CA . GLU A 1 205 ? -23.038 -5.283 -7.130 1.00 38.00 205 GLU A CA 1
ATOM 1504 C C . GLU A 1 205 ? -23.300 -4.202 -8.191 1.00 38.00 205 GLU A C 1
ATOM 1506 O O . GLU A 1 205 ? -23.747 -3.110 -7.885 1.00 38.00 205 GLU A O 1
ATOM 1511 N N . GLU A 1 206 ? -22.993 -4.507 -9.451 1.00 38.41 206 GLU A N 1
ATOM 1512 C CA . GLU A 1 206 ? -23.711 -3.972 -10.618 1.00 38.41 206 GLU A CA 1
ATOM 1513 C C . GLU A 1 206 ? -23.442 -4.925 -11.789 1.00 38.41 206 GLU A C 1
ATOM 1515 O O . GLU A 1 206 ? -22.470 -4.831 -12.537 1.00 38.41 206 GLU A O 1
ATOM 1520 N N . GLY A 1 207 ? -24.265 -5.971 -11.851 1.00 35.72 207 GLY A N 1
ATOM 1521 C CA . GLY A 1 207 ? -24.256 -6.914 -12.954 1.00 35.72 207 GLY A CA 1
ATOM 1522 C C . GLY A 1 207 ? -24.756 -6.254 -14.237 1.00 35.72 207 GLY A C 1
ATOM 1523 O O . GLY A 1 207 ? -25.787 -5.597 -14.229 1.00 35.72 207 GLY A O 1
ATOM 1524 N N . SER A 1 208 ? -24.054 -6.547 -15.334 1.00 43.09 208 SER A N 1
ATOM 1525 C CA . SER A 1 208 ? -24.622 -6.762 -16.669 1.00 43.09 208 SER A CA 1
ATOM 1526 C C . SER A 1 208 ? -25.508 -5.648 -17.241 1.00 43.09 208 SER A C 1
ATOM 1528 O O . SER A 1 208 ? -26.717 -5.703 -17.072 1.00 43.09 208 SER A O 1
ATOM 1530 N N . ASP A 1 209 ? -24.947 -4.770 -18.080 1.00 38.75 209 ASP A N 1
ATOM 1531 C CA . ASP A 1 209 ? -25.304 -4.772 -19.510 1.00 38.75 209 ASP A CA 1
ATOM 1532 C C . ASP A 1 209 ? -24.372 -3.868 -20.336 1.00 38.75 209 ASP A C 1
ATOM 1534 O O . ASP A 1 209 ? -24.079 -2.723 -19.984 1.00 38.75 209 ASP A O 1
ATOM 1538 N N . ASN A 1 210 ? -23.923 -4.372 -21.481 1.00 45.88 210 ASN A N 1
ATOM 1539 C CA . ASN A 1 210 ? -23.173 -3.594 -22.460 1.00 45.88 210 ASN A CA 1
ATOM 1540 C C . ASN A 1 210 ? -24.153 -2.676 -23.214 1.00 45.88 210 ASN A C 1
ATOM 1542 O O . ASN A 1 210 ? -24.690 -3.075 -24.244 1.00 45.88 210 ASN A O 1
ATOM 1546 N N . GLY A 1 211 ? -24.385 -1.443 -22.735 1.00 44.53 211 GLY A N 1
ATOM 1547 C CA . GLY A 1 211 ? -25.217 -0.497 -23.499 1.00 44.53 211 GLY A CA 1
ATOM 1548 C C . GLY A 1 211 ? -25.532 0.901 -22.946 1.00 44.53 211 GLY A C 1
ATOM 1549 O O . GLY A 1 211 ? -26.157 1.673 -23.667 1.00 44.53 211 GLY A O 1
ATOM 1550 N N . GLU A 1 212 ? -25.129 1.290 -21.729 1.00 42.97 212 GLU A N 1
ATOM 1551 C CA . GLU A 1 212 ? -25.712 2.476 -21.061 1.00 42.97 212 GLU A CA 1
ATOM 1552 C C . GLU A 1 212 ? -24.726 3.591 -20.669 1.00 42.97 212 GLU A C 1
ATOM 1554 O O . GLU A 1 212 ? -24.737 4.097 -19.550 1.00 42.97 212 GLU A O 1
ATOM 1559 N N . ARG A 1 213 ? -23.922 4.099 -21.607 1.00 46.06 213 ARG A N 1
ATOM 1560 C CA . ARG A 1 213 ? -23.097 5.304 -21.355 1.00 46.06 213 ARG A CA 1
ATOM 1561 C C . ARG A 1 213 ? -23.886 6.621 -21.193 1.00 46.06 213 ARG A C 1
ATOM 1563 O O . ARG A 1 213 ? -23.273 7.676 -21.149 1.00 46.06 213 ARG A O 1
ATOM 1570 N N . GLY A 1 214 ? -25.220 6.573 -21.127 1.00 49.53 214 GLY A N 1
ATOM 1571 C CA . GLY A 1 214 ? -26.085 7.754 -20.996 1.00 49.53 214 GLY A CA 1
ATOM 1572 C C . GLY A 1 214 ? -27.069 7.741 -19.819 1.00 49.53 214 GLY A C 1
ATOM 1573 O O . GLY A 1 214 ? -27.718 8.752 -19.592 1.00 49.53 214 GLY A O 1
ATOM 1574 N N . ARG A 1 215 ? -27.214 6.633 -19.071 1.00 52.47 215 ARG A N 1
ATOM 1575 C CA . ARG A 1 215 ? -28.183 6.540 -17.952 1.00 52.47 215 ARG A CA 1
ATOM 1576 C C . ARG A 1 215 ? -27.566 6.782 -16.572 1.00 52.47 215 ARG A C 1
ATOM 1578 O O . ARG A 1 215 ? -28.277 7.248 -15.682 1.00 52.47 215 ARG A O 1
ATOM 1585 N N . SER A 1 216 ? -26.267 6.522 -16.407 1.00 55.66 216 SER A N 1
ATOM 1586 C CA . SER A 1 216 ? -25.539 6.761 -15.149 1.00 55.66 216 SER A CA 1
ATOM 1587 C C . SER A 1 216 ? -25.505 8.257 -14.794 1.00 55.66 216 SER A C 1
ATOM 1589 O O . SER A 1 216 ? -25.920 8.637 -13.698 1.00 55.66 216 SER A O 1
ATOM 1591 N N . ASP A 1 217 ? -25.197 9.113 -15.774 1.00 66.44 217 ASP A N 1
ATOM 1592 C CA . ASP A 1 217 ? -25.190 10.574 -15.614 1.00 66.44 217 ASP A CA 1
ATOM 1593 C C . ASP A 1 217 ? -26.564 11.130 -15.192 1.00 66.44 217 ASP A C 1
ATOM 1595 O O . ASP A 1 217 ? -26.649 12.059 -14.391 1.00 66.44 217 ASP A O 1
ATOM 1599 N N . ASP A 1 218 ? -27.665 10.544 -15.675 1.00 75.69 218 ASP A N 1
ATOM 1600 C CA . ASP A 1 218 ? -29.025 10.972 -15.324 1.00 75.69 218 ASP A CA 1
ATOM 1601 C C . ASP A 1 218 ? -29.444 10.536 -13.910 1.00 75.69 218 ASP A C 1
ATOM 1603 O O . ASP A 1 218 ? -30.270 11.193 -13.266 1.00 75.69 218 ASP A O 1
ATOM 1607 N N . ALA A 1 219 ? -28.926 9.413 -13.409 1.00 77.00 219 ALA A N 1
ATOM 1608 C CA . ALA A 1 219 ? -29.152 8.990 -12.029 1.00 77.00 219 ALA A CA 1
ATOM 1609 C C . ALA A 1 219 ? -28.351 9.863 -11.054 1.00 77.00 219 ALA A C 1
ATOM 1611 O O . ALA A 1 219 ? -28.912 10.361 -10.075 1.00 77.00 219 ALA A O 1
ATOM 1612 N N . GLU A 1 220 ? -27.080 10.123 -11.366 1.00 78.31 220 GLU A N 1
ATOM 1613 C CA . GLU A 1 220 ? -26.214 10.999 -10.575 1.00 78.31 220 GLU A CA 1
ATOM 1614 C C . GLU A 1 220 ? -26.737 12.445 -10.567 1.00 78.31 220 GLU A C 1
ATOM 1616 O O . GLU A 1 220 ? -26.798 13.081 -9.507 1.00 78.31 220 GLU A O 1
ATOM 1621 N N . ARG A 1 221 ? -27.221 12.948 -11.715 1.00 83.06 221 ARG A N 1
ATOM 1622 C CA . ARG A 1 221 ? -27.847 14.276 -11.808 1.00 83.06 221 ARG A CA 1
ATOM 1623 C C . ARG A 1 221 ? -29.089 14.370 -10.925 1.00 83.06 221 ARG A C 1
ATOM 1625 O O . ARG A 1 221 ? -29.191 15.303 -10.134 1.00 83.06 221 ARG A O 1
ATOM 1632 N N . ARG A 1 222 ? -29.989 13.381 -10.974 1.00 85.62 222 ARG A N 1
ATOM 1633 C CA . ARG A 1 222 ? -31.197 13.355 -10.126 1.00 85.62 222 ARG A CA 1
ATOM 1634 C C . ARG A 1 222 ? -30.870 13.257 -8.636 1.00 85.62 222 ARG A C 1
ATOM 1636 O O . ARG A 1 222 ? -31.531 13.905 -7.825 1.00 85.62 222 ARG A O 1
ATOM 1643 N N . ALA A 1 223 ? -29.857 12.476 -8.264 1.00 85.38 223 ALA A N 1
ATOM 1644 C CA . ALA A 1 223 ? -29.408 12.380 -6.877 1.00 85.38 223 ALA A CA 1
ATOM 1645 C C . ALA A 1 223 ? -28.836 13.717 -6.377 1.00 85.38 223 ALA A C 1
ATOM 1647 O O . ALA A 1 223 ? -29.186 14.171 -5.286 1.00 85.38 223 ALA A O 1
ATOM 1648 N N . THR A 1 224 ? -28.024 14.378 -7.205 1.00 86.50 224 THR A N 1
ATOM 1649 C CA . THR A 1 224 ? -27.439 15.693 -6.905 1.00 86.50 224 THR A CA 1
ATOM 1650 C C . THR A 1 224 ? -28.514 16.777 -6.807 1.00 86.50 224 THR A C 1
ATOM 1652 O O . THR A 1 224 ? -28.523 17.548 -5.850 1.00 86.50 224 THR A O 1
ATOM 1655 N N . GLU A 1 225 ? -29.471 16.808 -7.738 1.00 91.12 225 GLU A N 1
ATOM 1656 C CA . GLU A 1 225 ? -30.608 17.737 -7.718 1.00 91.12 225 GLU A CA 1
ATOM 1657 C C . GLU A 1 225 ? -31.468 17.551 -6.465 1.00 91.12 225 GLU A C 1
ATOM 1659 O O . GLU A 1 225 ? -31.814 18.530 -5.800 1.00 91.12 225 GLU A O 1
ATOM 1664 N N . LYS A 1 226 ? -31.763 16.299 -6.091 1.00 93.12 226 LYS A N 1
ATOM 1665 C CA . LYS A 1 226 ? -32.511 15.998 -4.866 1.00 93.12 226 LYS A CA 1
ATOM 1666 C C . LYS A 1 226 ? -31.752 16.463 -3.622 1.00 93.12 226 LYS A C 1
ATOM 1668 O O . LYS A 1 226 ? -32.344 17.100 -2.757 1.00 93.12 226 LYS A O 1
ATOM 1673 N N . PHE A 1 227 ? -30.451 16.189 -3.539 1.00 92.00 227 PHE A N 1
ATOM 1674 C CA . PHE A 1 227 ? -29.616 16.619 -2.416 1.00 92.00 227 PHE A CA 1
ATOM 1675 C C . PHE A 1 227 ? -29.582 18.148 -2.269 1.00 92.00 227 PHE A C 1
ATOM 1677 O O . PHE A 1 227 ? -29.758 18.669 -1.167 1.00 92.00 227 PHE A O 1
ATOM 1684 N N . VAL A 1 228 ? -29.423 18.873 -3.380 1.00 92.25 228 VAL A N 1
ATOM 1685 C CA . VAL A 1 228 ? -29.484 20.342 -3.405 1.00 92.25 228 VAL A CA 1
ATOM 1686 C C . VAL A 1 228 ? -30.858 20.843 -2.965 1.00 92.25 228 VAL A C 1
ATOM 1688 O O . VAL A 1 228 ? -30.940 21.744 -2.131 1.00 92.25 228 VAL A O 1
ATOM 1691 N N . SER A 1 229 ? -31.935 20.240 -3.474 1.00 92.81 229 SER A N 1
ATOM 1692 C CA . SER A 1 229 ? -33.298 20.612 -3.092 1.00 92.81 229 SER A CA 1
ATOM 1693 C C . SER A 1 229 ? -33.551 20.407 -1.597 1.00 92.81 229 SER A C 1
ATOM 1695 O O . SER A 1 229 ? -34.156 21.269 -0.962 1.00 92.81 229 SER A O 1
ATOM 1697 N N . ASP A 1 230 ? -33.063 19.305 -1.023 1.00 94.56 230 ASP A N 1
ATOM 1698 C CA . ASP A 1 230 ? -33.202 18.996 0.404 1.00 94.56 230 ASP A CA 1
ATOM 1699 C C . ASP A 1 230 ? -32.401 19.975 1.288 1.00 94.56 230 ASP A C 1
ATOM 1701 O O . ASP A 1 230 ? -32.802 20.265 2.417 1.00 94.56 230 ASP A O 1
ATOM 1705 N N . LEU A 1 231 ? -31.265 20.497 0.809 1.00 93.19 231 LEU A N 1
ATOM 1706 C CA . LEU A 1 231 ? -30.488 21.527 1.513 1.00 93.19 231 LEU A CA 1
ATOM 1707 C C . LEU A 1 231 ? -31.166 22.903 1.464 1.00 93.19 231 LEU A C 1
ATOM 1709 O O . LEU A 1 231 ? -31.249 23.580 2.490 1.00 93.19 231 LEU A O 1
ATOM 1713 N N . LEU A 1 232 ? -31.674 23.302 0.294 1.00 93.06 232 LEU A N 1
ATOM 1714 C CA . LEU A 1 232 ? -32.400 24.564 0.114 1.00 93.06 232 LEU A CA 1
ATOM 1715 C C . LEU A 1 232 ? -33.685 24.584 0.953 1.00 93.06 232 LEU A C 1
ATOM 1717 O O . LEU A 1 232 ? -33.951 25.561 1.648 1.00 93.06 232 LEU A O 1
ATOM 1721 N N . ALA A 1 233 ? -34.438 23.479 0.972 1.00 93.38 233 ALA A N 1
ATOM 1722 C CA . ALA A 1 233 ? -35.664 23.356 1.764 1.00 93.38 233 ALA A CA 1
ATOM 1723 C C . ALA A 1 233 ? -35.424 23.482 3.280 1.00 93.38 233 ALA A C 1
ATOM 1725 O O . ALA A 1 233 ? -36.301 23.947 4.007 1.00 93.38 233 ALA A O 1
ATOM 1726 N N . ARG A 1 234 ? -34.236 23.093 3.762 1.00 94.75 234 ARG A N 1
ATOM 1727 C CA . ARG A 1 234 ? -33.829 23.230 5.171 1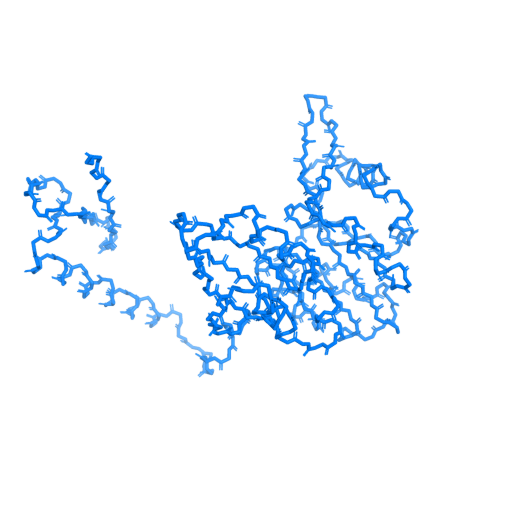.00 94.75 234 ARG A CA 1
ATOM 1728 C C . ARG A 1 234 ? -33.214 24.592 5.508 1.00 94.75 234 ARG A C 1
ATOM 1730 O O . ARG A 1 234 ? -32.891 24.829 6.667 1.00 94.75 234 ARG A O 1
ATOM 1737 N N . GLY A 1 235 ? -33.032 25.475 4.523 1.00 93.56 235 GLY A N 1
ATOM 1738 C CA . GLY A 1 235 ? -32.299 26.733 4.700 1.00 93.56 235 GLY A CA 1
ATOM 1739 C C . GLY A 1 235 ? -30.799 26.535 4.960 1.00 93.56 235 GLY A C 1
ATOM 1740 O O . GLY A 1 235 ? -30.130 27.438 5.454 1.00 93.56 235 GLY A O 1
ATOM 1741 N N . GLU A 1 236 ? -30.260 25.352 4.643 1.00 95.62 236 GLU A N 1
ATOM 1742 C CA . GLU A 1 236 ? -28.855 24.989 4.863 1.00 95.62 236 GLU A CA 1
ATOM 1743 C C . GLU A 1 236 ? -27.957 25.346 3.667 1.00 95.62 236 GLU A C 1
ATOM 1745 O O . GLU A 1 236 ? -26.731 25.282 3.778 1.00 95.62 236 GLU A O 1
ATOM 1750 N N . ALA A 1 237 ? -28.533 25.732 2.528 1.00 96.00 237 ALA A N 1
ATOM 1751 C CA . ALA A 1 237 ? -27.804 26.155 1.339 1.00 96.00 237 ALA A CA 1
ATOM 1752 C C . ALA A 1 237 ? -28.396 27.427 0.726 1.00 96.00 237 ALA A C 1
ATOM 1754 O O . ALA A 1 237 ? -29.575 27.709 0.918 1.00 96.00 237 ALA A O 1
ATOM 1755 N N . VAL A 1 238 ? -27.575 28.157 -0.030 1.00 95.94 238 VAL A N 1
ATOM 1756 C CA . VAL A 1 238 ? -28.000 29.240 -0.936 1.00 95.94 238 VAL A CA 1
ATOM 1757 C C . VAL A 1 238 ? -27.257 29.118 -2.266 1.00 95.94 238 VAL A C 1
ATOM 1759 O O . VAL A 1 238 ? -26.217 28.448 -2.329 1.00 95.94 238 VAL A O 1
ATOM 1762 N N . TYR A 1 239 ? -27.761 29.747 -3.326 1.00 96.31 239 TYR A N 1
ATOM 1763 C CA . TYR A 1 239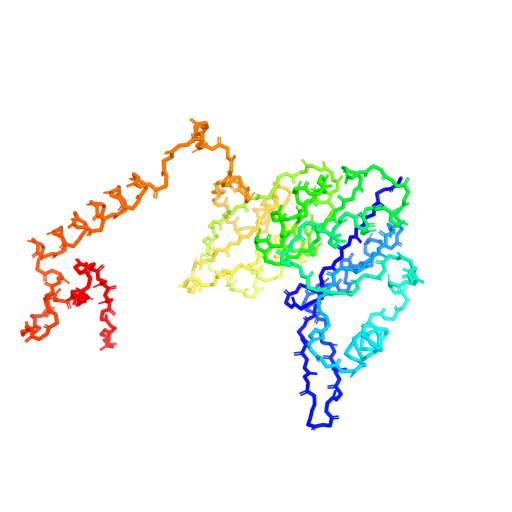 ? -27.030 29.815 -4.591 1.00 96.31 239 TYR A CA 1
ATOM 1764 C C . TYR A 1 239 ? -25.866 30.811 -4.521 1.00 96.31 239 TYR A C 1
ATOM 1766 O O . TYR A 1 239 ? -25.871 31.769 -3.748 1.00 96.31 239 TYR A O 1
ATOM 1774 N N . GLU A 1 240 ? -24.831 30.581 -5.329 1.00 94.88 240 GLU A N 1
ATOM 1775 C CA . GLU A 1 240 ? -23.709 31.509 -5.457 1.00 94.88 240 GLU A CA 1
ATOM 1776 C C . GLU A 1 240 ? -24.206 32.906 -5.870 1.00 94.88 240 GLU A C 1
ATOM 1778 O O . GLU A 1 240 ? -24.868 33.066 -6.893 1.00 94.88 240 GLU A O 1
ATOM 1783 N N . GLY A 1 241 ? -23.891 33.913 -5.049 1.00 91.50 241 GLY A N 1
ATOM 1784 C CA . GLY A 1 241 ? -24.343 35.298 -5.224 1.00 91.50 241 GLY A CA 1
ATOM 1785 C C . GLY A 1 241 ? -25.541 35.702 -4.357 1.00 91.50 241 GLY A C 1
ATOM 1786 O O . GLY A 1 241 ? -25.819 36.895 -4.253 1.00 91.50 241 GLY A O 1
ATOM 1787 N N . GLU A 1 242 ? -26.217 34.756 -3.700 1.00 92.94 242 GLU A N 1
ATOM 1788 C CA . GLU A 1 242 ? -27.280 35.052 -2.733 1.00 92.94 242 GLU A CA 1
ATOM 1789 C C . GLU A 1 242 ? -26.719 35.391 -1.340 1.00 92.94 242 GLU A C 1
ATOM 1791 O O . GLU A 1 242 ? -25.610 34.991 -0.968 1.00 92.94 242 GLU A O 1
ATOM 1796 N N . GLU A 1 243 ? -27.490 36.151 -0.557 1.00 91.88 243 GLU A N 1
ATOM 1797 C CA . GLU A 1 243 ? -27.105 36.547 0.799 1.00 91.88 243 GLU A CA 1
ATOM 1798 C C . GLU A 1 243 ? -27.095 35.335 1.743 1.00 91.88 243 GLU A C 1
ATOM 1800 O O . GLU A 1 243 ? -28.063 34.578 1.836 1.00 91.88 243 GLU A O 1
ATOM 1805 N N . LEU A 1 244 ? -25.981 35.147 2.457 1.00 91.69 244 LEU A N 1
ATOM 1806 C CA . LEU A 1 244 ? -25.837 34.060 3.421 1.00 91.69 244 LEU A CA 1
ATOM 1807 C C . LEU A 1 244 ? -26.730 34.316 4.639 1.00 91.69 244 LEU A C 1
ATOM 1809 O O . LEU A 1 244 ? -26.647 35.365 5.276 1.00 91.69 244 LEU A O 1
ATOM 1813 N N . THR A 1 245 ? -27.523 33.319 5.02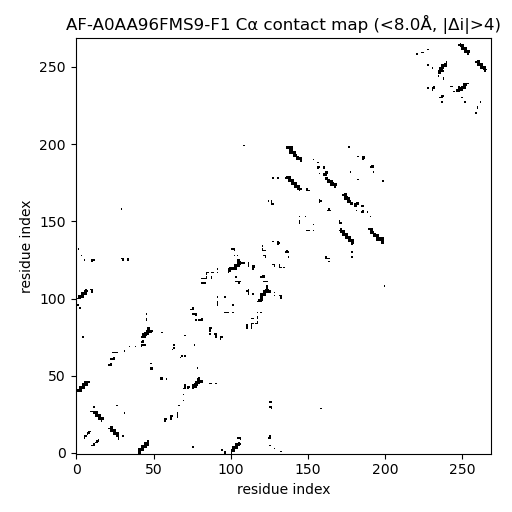3 1.00 88.00 245 THR A N 1
ATOM 1814 C CA . THR A 1 245 ? -28.274 33.346 6.283 1.00 88.00 245 THR A CA 1
ATOM 1815 C C . THR A 1 245 ? -27.447 32.718 7.414 1.00 88.00 245 THR A C 1
ATOM 1817 O O . THR A 1 245 ? -26.530 31.938 7.144 1.00 88.00 245 THR A O 1
ATOM 1820 N N . PRO A 1 246 ? -27.782 32.956 8.697 1.00 88.06 246 PRO A N 1
ATOM 1821 C CA . PRO A 1 246 ? -27.101 32.301 9.819 1.00 88.06 246 PRO A CA 1
ATOM 1822 C C . PRO A 1 246 ? -27.156 30.760 9.808 1.00 88.06 246 PRO A C 1
ATOM 1824 O O . PRO A 1 246 ? -26.350 30.122 10.483 1.00 88.06 246 PRO A O 1
ATOM 1827 N N . GLY A 1 247 ? -28.104 30.160 9.074 1.00 86.88 247 GLY A N 1
ATOM 1828 C CA . GLY A 1 247 ? -28.243 28.707 8.911 1.00 86.88 247 GLY A CA 1
ATOM 1829 C C . GLY A 1 247 ? -27.520 28.138 7.687 1.00 86.88 247 GLY A C 1
ATOM 1830 O O . GLY A 1 247 ? -27.429 26.919 7.536 1.00 86.88 247 GLY A O 1
ATOM 1831 N N . THR A 1 248 ? -26.981 28.997 6.819 1.00 93.44 248 THR A N 1
ATOM 1832 C CA . THR A 1 248 ? -26.355 28.572 5.571 1.00 93.44 248 THR A CA 1
ATOM 1833 C C . THR A 1 248 ? -25.045 27.852 5.860 1.00 93.44 248 THR A C 1
ATOM 1835 O O . THR A 1 248 ? -24.118 28.434 6.404 1.00 93.44 248 THR A O 1
ATOM 1838 N N . THR A 1 249 ? -24.944 26.587 5.461 1.00 93.31 249 THR A N 1
ATOM 1839 C CA . THR A 1 249 ? -23.743 25.748 5.597 1.00 93.31 249 THR A CA 1
ATOM 1840 C C . THR A 1 249 ? -23.134 25.362 4.251 1.00 93.31 249 THR A C 1
ATOM 1842 O O . THR A 1 249 ? -21.985 24.924 4.212 1.00 93.31 249 THR A O 1
ATOM 1845 N N . HIS A 1 250 ? -23.859 25.547 3.146 1.00 95.69 250 HIS A N 1
ATOM 1846 C CA . HIS A 1 250 ? -23.417 25.213 1.794 1.00 95.69 250 HIS A CA 1
ATOM 1847 C C . HIS A 1 250 ? -23.712 26.349 0.805 1.00 95.69 250 HIS A C 1
ATOM 1849 O O . HIS A 1 250 ? -24.671 27.099 0.966 1.00 95.69 250 HIS A O 1
ATOM 1855 N N . VAL A 1 251 ? -22.893 26.447 -0.241 1.00 95.38 251 VAL A N 1
ATOM 1856 C CA . VAL A 1 251 ? -23.129 27.292 -1.417 1.00 95.38 251 VAL A CA 1
ATOM 1857 C C . VAL A 1 251 ? -23.262 26.388 -2.632 1.00 95.38 251 VAL A C 1
ATOM 1859 O O . VAL A 1 251 ? -22.422 25.509 -2.846 1.00 95.38 251 VAL A O 1
ATOM 1862 N N . VAL A 1 252 ? -24.317 26.601 -3.410 1.00 94.88 252 VAL A N 1
ATOM 1863 C CA . VAL A 1 252 ? -24.608 25.857 -4.636 1.00 94.88 252 VAL A CA 1
ATOM 1864 C C . VAL A 1 252 ? -24.216 26.712 -5.831 1.00 94.88 252 VAL A C 1
ATOM 1866 O O . VAL A 1 252 ? -24.725 27.818 -5.999 1.00 94.88 252 VAL A O 1
ATOM 1869 N N . LYS A 1 253 ? -23.343 26.194 -6.688 1.00 95.94 253 LYS A N 1
ATOM 1870 C CA . LYS A 1 253 ? -22.979 26.824 -7.956 1.00 95.94 253 LYS A CA 1
ATOM 1871 C C . LYS A 1 253 ? -23.614 26.050 -9.102 1.00 95.94 253 LYS A C 1
ATOM 1873 O O . LYS A 1 253 ? -23.627 24.820 -9.102 1.00 95.94 253 LYS A O 1
ATOM 1878 N N . ARG A 1 254 ? -24.174 26.777 -10.066 1.00 93.88 254 ARG A N 1
ATOM 1879 C CA . ARG A 1 254 ? -24.637 26.211 -11.332 1.00 93.88 254 ARG A CA 1
ATOM 1880 C C . ARG A 1 254 ? -23.559 26.469 -12.376 1.00 93.88 254 ARG A C 1
ATOM 1882 O O . ARG A 1 254 ? -23.190 27.617 -12.590 1.00 93.88 254 ARG A O 1
ATOM 1889 N N . GLU A 1 255 ? -23.044 25.405 -12.967 1.00 91.50 255 GLU A N 1
ATOM 1890 C CA . GLU A 1 255 ? -22.074 25.479 -14.055 1.00 91.50 255 GLU A CA 1
ATOM 1891 C C . GLU A 1 255 ? -22.781 25.797 -15.385 1.00 91.50 255 GLU A C 1
ATOM 1893 O O . GLU A 1 255 ? -23.999 25.632 -15.516 1.00 91.50 255 GLU A O 1
ATOM 1898 N N . ASP A 1 256 ? -22.016 26.238 -16.385 1.00 87.00 256 ASP A N 1
ATOM 1899 C CA . ASP A 1 256 ? -22.541 26.645 -17.700 1.00 87.00 256 ASP A CA 1
ATOM 1900 C C . ASP A 1 256 ? -23.227 25.494 -18.461 1.00 87.00 256 ASP A C 1
ATOM 1902 O O . ASP A 1 256 ? -24.096 25.722 -19.302 1.00 87.00 256 ASP A O 1
ATOM 1906 N N . ASP A 1 257 ? -22.870 24.248 -18.141 1.00 83.94 257 ASP A N 1
ATOM 1907 C CA . ASP A 1 257 ? -23.473 23.028 -18.690 1.00 83.94 257 ASP A CA 1
ATOM 1908 C C . ASP A 1 257 ? -24.763 22.597 -17.959 1.00 83.94 257 ASP A C 1
ATOM 1910 O O . ASP A 1 257 ? -25.365 21.575 -18.291 1.00 83.94 257 ASP A O 1
ATOM 1914 N N . GLY A 1 258 ? -25.205 23.375 -16.965 1.00 85.12 258 GLY A N 1
ATOM 1915 C CA . GLY A 1 258 ? -26.387 23.102 -16.153 1.00 85.12 258 GLY A CA 1
ATOM 1916 C C . GLY A 1 258 ? -26.143 22.171 -14.963 1.00 85.12 258 GLY A C 1
ATOM 1917 O O . GLY A 1 258 ? -27.085 21.926 -14.204 1.00 85.12 258 GLY A O 1
ATOM 1918 N N . ARG A 1 259 ? -24.915 21.675 -14.747 1.00 86.06 259 ARG A N 1
ATOM 1919 C CA . ARG A 1 259 ? -24.582 20.876 -13.559 1.00 86.06 259 ARG A CA 1
ATOM 1920 C C . ARG A 1 259 ? -24.588 21.738 -12.301 1.00 86.06 259 ARG A C 1
ATOM 1922 O O . ARG A 1 259 ? -24.255 22.921 -12.321 1.00 86.06 259 ARG A O 1
ATOM 1929 N N . LEU A 1 260 ? -24.953 21.122 -11.180 1.00 88.56 260 LEU A N 1
ATOM 1930 C CA . LEU A 1 260 ? -24.903 21.746 -9.861 1.00 88.56 260 LEU A CA 1
ATOM 1931 C C . LEU A 1 260 ? -23.688 21.223 -9.098 1.00 88.56 260 LEU A C 1
ATOM 1933 O O . LEU A 1 260 ? -23.514 20.013 -8.961 1.00 88.56 260 LEU A O 1
ATOM 1937 N N . THR A 1 261 ? -22.872 22.128 -8.569 1.00 91.31 261 THR A N 1
ATOM 1938 C CA . THR A 1 261 ? -21.787 21.810 -7.639 1.00 91.31 261 THR A CA 1
ATOM 1939 C C . THR A 1 261 ? -22.114 22.392 -6.266 1.00 91.31 261 THR A C 1
ATOM 1941 O O . THR A 1 261 ? -22.679 23.479 -6.144 1.00 91.31 261 THR A O 1
ATOM 1944 N N . VAL A 1 262 ? -21.813 21.645 -5.201 1.00 92.38 262 VAL A N 1
ATOM 1945 C CA . VAL A 1 262 ? -22.126 22.044 -3.820 1.00 92.38 262 VAL A CA 1
ATOM 1946 C C . VAL A 1 262 ? -20.833 22.174 -3.034 1.00 92.38 262 VAL A C 1
ATOM 1948 O O . VAL A 1 262 ? -20.070 21.217 -2.914 1.00 92.38 262 VAL A O 1
ATOM 1951 N N . ARG A 1 263 ? -20.591 23.353 -2.460 1.00 94.19 263 ARG A N 1
ATOM 1952 C CA . ARG A 1 263 ? -19.420 23.627 -1.623 1.00 94.19 263 ARG A CA 1
ATOM 1953 C C . ARG A 1 263 ? -19.850 23.927 -0.196 1.00 94.19 263 ARG A C 1
ATOM 1955 O O . ARG A 1 263 ? -20.580 24.882 0.049 1.00 94.19 263 ARG A O 1
ATOM 1962 N N . ARG A 1 264 ? -19.353 23.153 0.767 1.00 93.06 264 ARG A N 1
ATOM 1963 C CA . ARG A 1 264 ? -19.581 23.414 2.194 1.00 93.06 264 ARG A CA 1
ATOM 1964 C C . ARG A 1 264 ? -18.761 24.619 2.661 1.00 93.06 264 ARG A C 1
ATOM 1966 O O . ARG A 1 264 ? -17.553 24.681 2.429 1.00 93.06 264 ARG A O 1
ATOM 1973 N N . LEU A 1 265 ? -19.408 25.559 3.340 1.00 88.12 265 LEU A N 1
ATOM 1974 C CA . LEU A 1 265 ? -18.760 26.689 3.994 1.00 88.12 265 LEU A CA 1
ATOM 1975 C C . LEU A 1 265 ? -18.085 26.215 5.284 1.00 88.12 265 LEU A C 1
ATOM 1977 O O . LEU A 1 265 ? -18.691 25.536 6.114 1.00 88.12 265 LEU A O 1
ATOM 1981 N N . ARG A 1 266 ? -16.815 26.581 5.464 1.00 81.31 266 ARG A N 1
ATOM 1982 C CA . ARG A 1 266 ? -16.105 26.398 6.732 1.00 81.31 266 ARG A CA 1
ATOM 1983 C C . ARG A 1 266 ? -16.315 27.654 7.568 1.00 81.31 266 ARG A C 1
ATOM 1985 O O . ARG A 1 266 ? -15.610 28.638 7.375 1.00 81.31 266 ARG A O 1
ATOM 1992 N N . PHE A 1 267 ? -17.288 27.637 8.473 1.00 67.25 267 PHE A N 1
ATOM 1993 C CA . PHE A 1 267 ? -17.339 28.649 9.524 1.00 67.25 267 PHE A CA 1
ATOM 1994 C C . PHE A 1 267 ? -16.318 28.267 10.588 1.00 67.25 267 PHE A C 1
ATOM 1996 O O . PHE A 1 267 ? -16.429 27.207 11.204 1.00 67.25 267 PHE A O 1
ATOM 2003 N N . PHE A 1 268 ? -15.317 29.120 10.785 1.00 47.62 268 PHE A N 1
ATOM 2004 C CA . PHE A 1 268 ? -14.529 29.104 12.009 1.00 47.62 268 PHE A CA 1
ATOM 2005 C C . PHE A 1 268 ? -15.456 29.614 13.117 1.00 47.62 268 PHE A C 1
ATOM 2007 O O . PHE A 1 268 ? -15.816 30.791 13.122 1.00 47.62 268 PHE A O 1
ATOM 2014 N N . ARG A 1 269 ? -15.933 28.706 13.971 1.00 43.72 269 ARG A N 1
ATOM 2015 C CA . ARG A 1 269 ? -16.438 29.082 15.294 1.00 43.72 269 ARG A CA 1
ATOM 2016 C C . ARG A 1 269 ? -15.263 29.188 16.248 1.00 43.72 269 ARG A C 1
ATOM 2018 O O . ARG A 1 269 ? -14.361 28.331 16.127 1.00 43.72 269 ARG A O 1
#

Mean predicted aligned error: 11.73 Å

pLDDT: mean 91.38, std 13.55, range [35.72, 98.81]